Protein AF-A0A369JGP3-F1 (afdb_monomer)

Radius of gyration: 21.75 Å; Cα contacts (8 Å, |Δi|>4): 191; chains: 1; bounding box: 44×68×62 Å

Foldseek 3Di:
DDPDDDPVLVVLLVVLLVLLLVVLVVVLVVCVVVVCAAQRPVRDGSVLSNCCSPPPHFPCVLVSLLVSLCCCCQVVVDALVSLVSNLVSQQVVNCVPPDNQQNAEWDADPVVRDIGHGSSNYPVSVVSSVVRHVQNVVDSVVSNVVSVVDPPVVVVVVVVVVVVVVVVVVVVPPPPPDDDDDDD

Mean predicted aligned error: 11.41 Å

Secondary structure (DSSP, 8-state):
------HHH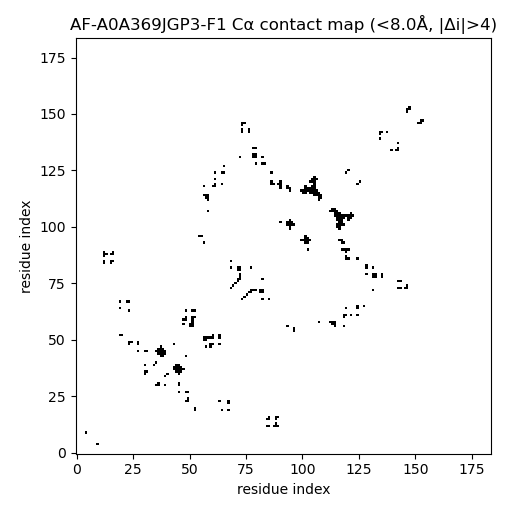HHHHHHHHHHHHHHHHHHHHHHHHTT-SSB-TTS-BHHHHHTTTSSS--TTHHHHHHHHHHIIIIIS---HHHHHHHHHHHHHHHHTSTTTTTSSB-EEETTTTEEESBGGGSHHHHHHHHHHHHHHHT-HHHHHHHHTSSSHHHHHHHHHHHHHHHHHHTTTTSS---------

Sequence (184 aa):
MLRGRSQVVAKYYQGQLDHGKTFLNELVTLRRANDEAGVGHDGIDTDLLEKAFDRPPNKLSVRALEWFILEKCMRQGLGRSTAVGIQSAFTQYWSAMDGDLYAGQYEYDEETDTVTGCPARSPSIRSLIKTIFELDERDRAAQRLVARSKYFMLYFMSKLREFEEAAEASRGTDESLEDDAGIA

Nearest PDB structures (foldseek):
  6rp5-assembly1_B-2  TM=2.228E-01  e=1.326E+00  Eleginops maclovinus
  6bme-assembly2_B  TM=3.617E-01  e=6.760E+00  Chlamydomonas reinhardtii

Organism: Hypsizygus marmoreus (NCBI:txid39966)

pLDDT: mean 78.59, std 18.11, range [33.59, 97.56]

Solvent-accessible surface area (backbone atoms only — not comparable to full-atom values): 10366 Å² total; per-residue (Å²): 135,86,86,85,72,58,70,68,58,55,53,52,29,50,51,45,52,53,51,45,51,50,52,44,51,53,50,40,50,53,35,47,76,68,72,22,60,44,68,23,99,86,72,49,41,34,67,58,46,65,41,17,84,46,87,70,62,44,95,41,23,44,58,55,49,48,50,48,45,44,46,43,34,43,73,68,62,39,52,51,72,53,48,52,47,45,38,51,28,49,34,53,59,41,32,69,34,83,62,66,55,19,53,44,68,42,47,73,41,81,91,75,76,40,65,37,20,14,50,52,56,21,70,64,48,52,51,52,50,52,51,47,41,60,32,60,73,59,40,72,69,46,35,55,44,57,49,55,66,70,53,77,53,52,55,58,51,47,60,52,50,56,52,52,53,57,56,47,60,68,61,70,69,82,79,78,88,79,86,82,89,80,92,127

Structure (mmCIF, N/CA/C/O backbone):
data_AF-A0A369JGP3-F1
#
_entry.id   AF-A0A369JGP3-F1
#
loop_
_atom_site.group_PDB
_atom_site.id
_atom_site.type_symbol
_atom_site.label_atom_id
_atom_site.label_alt_id
_atom_site.label_comp_id
_atom_site.label_asym_id
_atom_site.label_entity_id
_atom_site.label_seq_i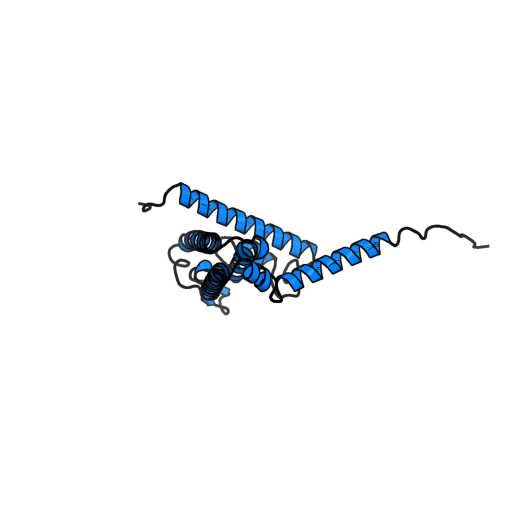d
_atom_site.pdbx_PDB_ins_code
_atom_site.Cartn_x
_atom_site.Cartn_y
_atom_site.Cartn_z
_atom_site.occupancy
_atom_site.B_iso_or_equiv
_atom_site.auth_seq_id
_atom_site.auth_comp_id
_atom_site.auth_asym_id
_atom_site.auth_atom_id
_atom_site.pdbx_PDB_model_num
ATOM 1 N N . MET A 1 1 ? -24.853 15.686 9.119 1.00 33.59 1 MET A N 1
ATOM 2 C CA . MET A 1 1 ? -24.055 16.890 8.783 1.00 33.59 1 MET A CA 1
ATOM 3 C C . MET A 1 1 ? -22.612 16.475 8.511 1.00 33.59 1 MET A C 1
ATOM 5 O O . MET A 1 1 ? -21.885 16.206 9.456 1.00 33.59 1 MET A O 1
ATOM 9 N N . LEU A 1 2 ? -22.195 16.381 7.245 1.00 43.88 2 LEU A N 1
ATOM 10 C CA . LEU A 1 2 ? -20.790 16.143 6.880 1.00 43.88 2 LEU A CA 1
ATOM 11 C C . LEU A 1 2 ? -20.040 17.485 6.910 1.00 43.88 2 LEU A C 1
ATOM 13 O O . LEU A 1 2 ? -20.258 18.347 6.061 1.00 43.88 2 LEU A O 1
ATOM 17 N N . ARG A 1 3 ? -19.195 17.689 7.926 1.00 49.03 3 ARG A N 1
ATOM 18 C CA . ARG A 1 3 ? -18.338 18.877 8.077 1.00 49.03 3 ARG A CA 1
ATOM 19 C C . ARG A 1 3 ? -17.316 18.969 6.926 1.00 49.03 3 ARG A C 1
ATOM 21 O O . ARG A 1 3 ? -16.318 18.260 6.919 1.00 49.03 3 ARG A O 1
ATOM 28 N N . GLY A 1 4 ? -17.565 19.883 5.987 1.00 49.97 4 GLY A N 1
ATOM 29 C CA . GLY A 1 4 ? -16.585 20.847 5.460 1.00 49.97 4 GLY A CA 1
ATOM 30 C C . GLY A 1 4 ? -15.283 20.349 4.816 1.00 49.97 4 GLY A C 1
ATOM 31 O O . GLY A 1 4 ? -14.222 20.844 5.187 1.00 49.97 4 GLY A O 1
ATOM 32 N N . ARG A 1 5 ? -15.316 19.454 3.818 1.00 62.28 5 ARG A N 1
ATOM 33 C CA . ARG A 1 5 ? -14.194 19.332 2.858 1.00 62.28 5 ARG A CA 1
ATOM 34 C C . ARG A 1 5 ? -14.584 19.907 1.506 1.00 62.28 5 ARG A C 1
ATOM 36 O O . ARG A 1 5 ? -15.690 19.681 1.027 1.00 62.28 5 ARG A O 1
ATOM 43 N N . SER A 1 6 ? -13.658 20.648 0.899 1.00 78.88 6 SER A N 1
ATOM 44 C CA . SER A 1 6 ? -13.815 21.158 -0.464 1.00 78.88 6 SER A CA 1
ATOM 45 C C . SER A 1 6 ? -14.007 19.995 -1.442 1.00 78.88 6 SER A C 1
ATOM 47 O O . SER A 1 6 ? -13.315 18.979 -1.338 1.00 78.88 6 SER A O 1
ATOM 49 N N . GLN A 1 7 ? -14.904 20.158 -2.419 1.00 80.31 7 GLN A N 1
ATOM 50 C CA . GLN A 1 7 ? -15.124 19.188 -3.501 1.00 80.31 7 GLN A CA 1
ATOM 51 C C . GLN A 1 7 ? -13.815 18.814 -4.220 1.00 80.31 7 GLN A C 1
ATOM 53 O O . GLN A 1 7 ? -13.640 17.676 -4.649 1.00 80.31 7 GLN A O 1
ATOM 58 N N . VAL A 1 8 ? -12.859 19.749 -4.277 1.00 84.94 8 VAL A N 1
ATOM 59 C CA . VAL A 1 8 ? -11.522 19.537 -4.849 1.00 84.94 8 VAL A CA 1
ATOM 60 C C . VAL A 1 8 ? -10.743 18.469 -4.079 1.00 84.94 8 VAL A C 1
ATOM 62 O O . VAL A 1 8 ? -10.139 17.590 -4.687 1.00 84.94 8 VAL A O 1
ATOM 65 N N . VAL A 1 9 ? -10.787 18.504 -2.744 1.00 86.56 9 VAL A N 1
ATOM 66 C CA . VAL A 1 9 ? -10.079 17.538 -1.890 1.00 86.56 9 VAL A CA 1
ATOM 67 C C . VAL A 1 9 ? -10.717 16.158 -1.999 1.00 86.56 9 VAL A C 1
ATOM 69 O O . VAL A 1 9 ? -10.001 15.167 -2.100 1.00 86.56 9 VAL A O 1
ATOM 72 N N . ALA A 1 10 ? -12.050 16.089 -2.039 1.00 87.44 10 ALA A N 1
ATOM 73 C CA . ALA A 1 10 ? -12.761 14.826 -2.231 1.00 87.44 10 ALA A CA 1
ATOM 74 C C . ALA A 1 10 ? -12.391 14.171 -3.572 1.00 87.44 10 ALA A C 1
ATOM 76 O O . ALA A 1 10 ? -12.048 12.991 -3.605 1.00 87.44 10 ALA A O 1
ATOM 77 N N . LYS A 1 11 ? -12.369 14.953 -4.660 1.00 92.12 11 LYS A N 1
ATOM 78 C CA . LYS A 1 11 ? -11.937 14.477 -5.981 1.00 92.12 11 LYS A CA 1
ATOM 79 C C . LYS A 1 11 ? -10.472 14.037 -5.981 1.00 92.12 11 LYS A C 1
ATOM 81 O O . LYS A 1 11 ? -10.148 13.004 -6.556 1.00 92.12 11 LYS A O 1
ATOM 86 N N . TYR A 1 12 ? -9.595 14.797 -5.325 1.00 92.62 12 TYR A N 1
ATOM 87 C CA . TYR A 1 12 ? -8.184 14.438 -5.200 1.00 92.62 12 TYR A CA 1
ATOM 88 C C . TYR A 1 12 ? -7.997 13.111 -4.453 1.00 92.62 12 TYR A C 1
ATOM 90 O O . TYR A 1 12 ? -7.242 12.259 -4.913 1.00 92.62 12 TYR A O 1
ATOM 98 N N . TYR A 1 13 ? -8.707 12.903 -3.340 1.00 94.12 13 TYR A N 1
ATOM 99 C CA . TYR A 1 13 ? -8.616 11.655 -2.578 1.00 94.12 13 TYR A CA 1
ATOM 100 C C . TYR A 1 13 ? -9.166 10.473 -3.359 1.00 94.12 13 TYR A C 1
ATOM 102 O O . TYR A 1 13 ? -8.511 9.436 -3.392 1.00 94.12 13 TYR A O 1
ATOM 110 N N . GLN A 1 14 ? -10.303 10.643 -4.037 1.00 94.44 14 GLN A N 1
ATOM 111 C CA . GLN A 1 14 ? -10.832 9.604 -4.915 1.00 94.44 14 GLN A CA 1
ATOM 112 C C . GLN A 1 14 ? -9.804 9.211 -5.981 1.00 94.44 14 GLN A C 1
ATOM 114 O O . GLN A 1 14 ? -9.515 8.032 -6.135 1.00 94.44 14 GLN A O 1
ATOM 119 N N . GLY A 1 15 ? -9.148 10.191 -6.612 1.00 96.38 15 GLY A N 1
ATOM 120 C CA . GLY A 1 15 ? -8.083 9.918 -7.576 1.00 96.38 15 GLY A CA 1
ATOM 121 C C . GLY A 1 15 ? -6.907 9.125 -6.989 1.00 96.38 15 GLY A C 1
ATOM 122 O O . GLY A 1 15 ? -6.364 8.258 -7.666 1.00 96.38 15 GLY A O 1
ATOM 123 N N . GLN A 1 16 ? -6.522 9.358 -5.728 1.00 96.62 16 GLN A N 1
ATOM 124 C CA . GLN A 1 16 ? -5.482 8.543 -5.079 1.00 96.62 16 GLN A CA 1
ATOM 125 C C . GLN A 1 16 ? -5.935 7.099 -4.838 1.00 96.62 16 GLN A C 1
ATOM 127 O O . GLN A 1 16 ? -5.129 6.184 -5.000 1.00 96.62 16 GLN A O 1
ATOM 132 N N . LEU A 1 17 ? -7.204 6.887 -4.480 1.00 96.69 17 LEU A N 1
ATOM 133 C CA . LEU A 1 17 ? -7.768 5.545 -4.319 1.00 96.69 17 LEU A CA 1
ATOM 134 C C . LEU A 1 17 ? -7.816 4.805 -5.660 1.00 96.69 17 LEU A C 1
ATOM 136 O O . LEU A 1 17 ? -7.398 3.652 -5.731 1.00 96.69 17 LEU A O 1
ATOM 140 N N . ASP A 1 18 ? -8.256 5.479 -6.722 1.00 97.44 18 ASP A N 1
ATOM 141 C CA . ASP A 1 18 ? -8.345 4.902 -8.067 1.00 97.44 18 ASP A CA 1
ATOM 142 C C . ASP A 1 18 ? -6.954 4.523 -8.600 1.00 97.44 18 ASP A C 1
ATOM 144 O O . ASP A 1 18 ? -6.751 3.422 -9.118 1.00 97.44 18 ASP A O 1
ATOM 148 N N . HIS A 1 19 ? -5.959 5.395 -8.406 1.00 96.50 19 HIS A N 1
ATOM 149 C CA . HIS A 1 19 ? -4.569 5.092 -8.750 1.00 96.50 19 HIS A CA 1
ATOM 150 C C . HIS A 1 19 ? -3.996 3.939 -7.921 1.00 96.50 19 HIS A C 1
ATOM 152 O O . HIS A 1 19 ? -3.263 3.119 -8.468 1.00 96.50 19 HIS A O 1
ATOM 158 N N . GLY A 1 20 ? -4.322 3.865 -6.627 1.00 96.62 20 GLY A N 1
ATOM 159 C CA . GLY A 1 20 ? -3.901 2.762 -5.766 1.00 96.62 20 GLY A CA 1
ATOM 160 C C . GLY A 1 20 ? -4.474 1.429 -6.239 1.00 96.62 20 GLY A C 1
ATOM 161 O O . GLY A 1 20 ? -3.735 0.460 -6.382 1.00 96.62 20 GLY A O 1
ATOM 162 N N . LYS A 1 21 ? -5.770 1.389 -6.563 1.00 97.31 21 LYS A N 1
ATOM 163 C CA . LYS A 1 21 ? -6.429 0.192 -7.109 1.00 97.31 21 LYS A CA 1
ATOM 164 C C . LYS A 1 21 ? -5.868 -0.216 -8.467 1.00 97.31 21 LYS A C 1
ATOM 166 O O . LYS A 1 21 ? -5.646 -1.397 -8.696 1.00 97.31 21 LYS A O 1
ATOM 171 N N . THR A 1 22 ? -5.587 0.752 -9.337 1.00 95.88 22 THR A N 1
ATOM 172 C CA . THR A 1 22 ? -4.952 0.484 -10.638 1.00 95.88 22 THR A CA 1
ATOM 173 C C . THR A 1 22 ? -3.579 -0.158 -10.449 1.00 95.88 22 THR A C 1
ATOM 175 O O . THR A 1 22 ? -3.328 -1.224 -10.997 1.00 95.88 22 THR A O 1
ATOM 178 N N . PHE A 1 23 ? -2.735 0.430 -9.594 1.00 94.00 23 PHE A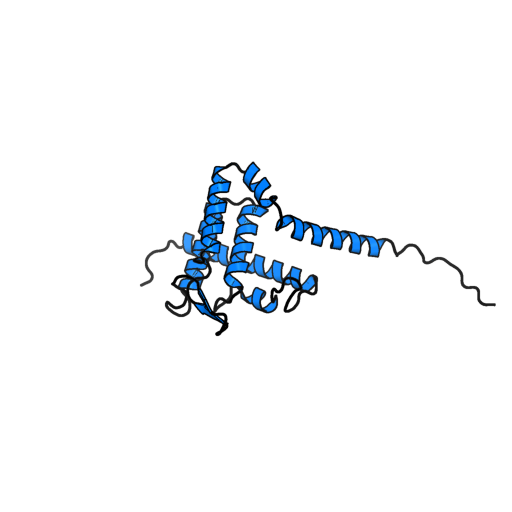 N 1
ATOM 179 C CA . PHE A 1 23 ? -1.430 -0.134 -9.245 1.00 94.00 23 PHE A CA 1
ATOM 180 C C . PHE A 1 23 ? -1.541 -1.557 -8.679 1.00 94.00 23 PHE A C 1
ATOM 182 O O . PHE A 1 23 ? -0.784 -2.441 -9.071 1.00 94.00 23 PHE A O 1
ATOM 189 N N . LEU A 1 24 ? -2.487 -1.789 -7.765 1.00 95.06 24 LEU A N 1
ATOM 190 C CA . LEU A 1 24 ? -2.685 -3.099 -7.152 1.00 95.06 24 LEU A CA 1
ATOM 191 C C . LEU A 1 24 ? -3.105 -4.151 -8.187 1.00 95.06 24 LEU A C 1
ATOM 193 O O . LEU A 1 24 ? -2.567 -5.253 -8.183 1.00 95.06 24 LEU A O 1
ATOM 197 N N . ASN A 1 25 ? -4.002 -3.795 -9.107 1.00 93.75 25 ASN A N 1
ATOM 198 C CA . ASN A 1 25 ? -4.432 -4.679 -10.189 1.00 93.75 25 ASN A CA 1
ATOM 199 C C . ASN A 1 25 ? -3.284 -5.010 -11.152 1.00 93.75 25 ASN A C 1
ATOM 201 O O . ASN A 1 25 ? -3.141 -6.162 -11.563 1.00 93.75 25 ASN A O 1
ATOM 205 N N . GLU A 1 26 ? -2.452 -4.025 -11.500 1.00 87.56 26 GLU A N 1
ATOM 206 C CA . GLU A 1 26 ? -1.249 -4.242 -12.313 1.00 87.56 26 GLU A CA 1
ATOM 207 C C . GLU A 1 26 ? -0.274 -5.190 -11.605 1.00 87.56 26 GLU A C 1
ATOM 209 O O . GLU A 1 26 ? 0.203 -6.148 -12.211 1.00 87.56 26 GLU A O 1
ATOM 214 N N . LEU A 1 27 ? -0.040 -4.986 -10.305 1.00 86.88 27 LEU A N 1
ATOM 215 C CA . LEU A 1 27 ? 0.809 -5.858 -9.495 1.00 86.88 27 LEU A CA 1
ATOM 216 C C . LEU A 1 27 ? 0.264 -7.291 -9.435 1.00 86.88 27 LEU A C 1
ATOM 218 O O . LEU A 1 27 ? 1.013 -8.234 -9.662 1.00 86.88 27 LEU A O 1
ATOM 222 N N . VAL A 1 28 ? -1.031 -7.472 -9.177 1.00 90.69 28 VAL A N 1
ATOM 223 C CA . VAL A 1 28 ? -1.679 -8.795 -9.156 1.00 90.69 28 VAL A CA 1
ATOM 224 C C . VAL A 1 28 ? -1.600 -9.472 -10.521 1.00 90.69 28 VAL A C 1
ATOM 226 O O . VAL A 1 28 ? -1.321 -10.665 -10.594 1.00 90.69 28 VAL A O 1
ATOM 229 N N . THR A 1 29 ? -1.797 -8.719 -11.604 1.00 85.88 29 THR A N 1
ATOM 230 C CA . THR A 1 29 ? -1.663 -9.238 -12.972 1.00 85.88 29 THR A CA 1
ATOM 231 C C . THR A 1 29 ? -0.244 -9.736 -13.224 1.00 85.88 29 THR A C 1
ATOM 233 O O . THR A 1 29 ? -0.069 -10.845 -13.722 1.00 85.88 29 THR A O 1
ATOM 236 N N . LEU A 1 30 ? 0.767 -8.957 -12.824 1.00 82.69 30 LEU A N 1
ATOM 237 C CA . LEU A 1 30 ? 2.168 -9.364 -12.913 1.00 82.69 30 LEU A CA 1
ATOM 238 C C . LEU A 1 30 ? 2.435 -10.625 -12.088 1.00 82.69 30 LEU A C 1
ATOM 240 O O . LEU A 1 30 ? 3.044 -11.555 -12.602 1.00 82.69 30 LEU A O 1
ATOM 244 N N . ARG A 1 31 ? 1.952 -10.699 -10.845 1.00 87.44 31 ARG A N 1
ATOM 245 C CA . ARG A 1 31 ? 2.114 -11.887 -9.988 1.00 87.44 31 ARG A CA 1
ATOM 246 C C . ARG A 1 31 ? 1.479 -13.128 -10.616 1.00 87.44 31 ARG A C 1
ATOM 248 O O . ARG A 1 31 ? 2.138 -14.152 -10.753 1.00 87.44 31 ARG A O 1
ATOM 255 N N . ARG A 1 32 ? 0.238 -13.021 -11.099 1.00 87.75 32 ARG A N 1
ATOM 256 C CA . ARG A 1 32 ? -0.464 -14.120 -11.786 1.00 87.75 32 ARG A CA 1
ATOM 257 C C . ARG A 1 32 ? 0.253 -14.571 -13.059 1.00 87.75 32 ARG A C 1
ATOM 259 O O . ARG A 1 32 ? 0.307 -15.764 -13.318 1.00 87.75 32 ARG A O 1
ATOM 266 N N . ALA A 1 33 ? 0.829 -13.644 -13.823 1.00 81.38 33 ALA A N 1
ATOM 267 C CA . ALA A 1 33 ? 1.631 -13.969 -15.005 1.00 81.38 33 ALA A CA 1
ATOM 268 C C . ALA A 1 33 ? 2.973 -14.651 -14.670 1.00 81.38 33 ALA A C 1
ATOM 270 O O . ALA A 1 33 ? 3.583 -15.248 -15.550 1.00 81.38 33 ALA A O 1
ATOM 271 N N . ASN A 1 34 ? 3.426 -14.562 -13.417 1.00 78.25 34 ASN A N 1
ATOM 272 C CA . ASN A 1 34 ? 4.620 -15.227 -12.895 1.00 78.25 34 ASN A CA 1
ATOM 273 C C . ASN A 1 34 ? 4.285 -16.525 -12.130 1.00 78.25 34 ASN A C 1
ATOM 275 O O . ASN A 1 34 ? 5.085 -16.963 -11.307 1.00 78.25 34 ASN A O 1
ATOM 279 N N . ASP A 1 35 ? 3.102 -17.111 -12.358 1.00 82.44 35 ASP A N 1
ATOM 280 C CA . ASP A 1 35 ? 2.588 -18.293 -11.648 1.00 82.44 35 ASP A CA 1
ATOM 281 C C . ASP A 1 35 ? 2.489 -18.124 -10.118 1.00 82.44 35 ASP A C 1
ATOM 283 O O . ASP A 1 35 ? 2.387 -19.093 -9.369 1.00 82.44 35 ASP A O 1
ATOM 287 N N . GLU A 1 36 ? 2.435 -16.883 -9.626 1.00 84.56 36 GLU A N 1
ATOM 288 C CA . GLU A 1 36 ? 2.220 -16.562 -8.210 1.00 84.56 36 GLU A CA 1
ATOM 289 C C . GLU A 1 36 ? 0.717 -16.417 -7.899 1.00 84.56 36 GLU A C 1
ATOM 291 O O . GLU A 1 36 ? 0.315 -15.545 -7.129 1.00 84.56 36 GLU A O 1
ATOM 296 N N . ALA A 1 37 ? -0.150 -17.220 -8.527 1.00 84.75 37 ALA A N 1
ATOM 297 C CA . ALA A 1 37 ? -1.562 -17.295 -8.144 1.00 84.75 37 ALA A CA 1
ATOM 298 C C . ALA A 1 37 ? -1.699 -18.000 -6.779 1.00 84.75 37 ALA A C 1
ATOM 300 O O . ALA A 1 37 ? -1.043 -19.011 -6.531 1.00 84.75 37 ALA A O 1
ATOM 301 N N . GLY A 1 38 ? -2.535 -17.475 -5.876 1.00 90.19 38 GLY A N 1
ATOM 302 C CA . GLY A 1 38 ? -2.528 -17.894 -4.471 1.00 90.19 38 GLY A CA 1
ATOM 303 C C . GLY A 1 38 ? -1.255 -17.444 -3.740 1.00 90.19 38 GLY A C 1
ATOM 304 O O . GLY A 1 38 ? -0.813 -16.310 -3.907 1.00 90.19 38 GLY A O 1
ATOM 305 N N . VAL A 1 39 ? -0.664 -18.303 -2.903 1.00 89.75 39 VAL A N 1
ATOM 306 C CA . VAL A 1 39 ? 0.538 -17.960 -2.116 1.00 89.75 39 VAL A CA 1
ATOM 307 C C . VAL A 1 39 ? 1.797 -18.070 -2.979 1.00 89.75 39 VAL A C 1
ATOM 309 O O . VAL A 1 39 ? 2.233 -19.171 -3.307 1.00 89.75 39 VAL A O 1
ATOM 312 N N . GLY A 1 40 ? 2.393 -16.924 -3.318 1.00 80.50 40 GLY A N 1
ATOM 313 C CA . GLY A 1 40 ? 3.661 -16.852 -4.049 1.00 80.50 40 GLY A CA 1
ATOM 314 C C . GLY A 1 40 ? 4.861 -17.342 -3.229 1.00 80.50 40 GLY A C 1
ATOM 315 O O . GLY A 1 40 ? 4.778 -17.543 -2.014 1.00 80.50 40 GLY A O 1
ATOM 316 N N . HIS A 1 41 ? 6.023 -17.493 -3.872 1.00 79.81 41 HIS A N 1
ATOM 317 C CA . HIS A 1 41 ? 7.264 -17.938 -3.208 1.00 79.81 41 HIS A CA 1
ATOM 318 C C . HIS A 1 41 ? 7.802 -16.948 -2.166 1.00 79.81 41 HIS A C 1
ATOM 320 O O . HIS A 1 41 ? 8.628 -17.308 -1.331 1.00 79.81 41 HIS A O 1
ATOM 326 N N . ASP A 1 42 ? 7.336 -15.703 -2.206 1.00 79.44 42 ASP A N 1
ATOM 327 C CA . ASP A 1 42 ? 7.587 -14.667 -1.205 1.00 79.44 42 ASP A CA 1
ATOM 328 C C . ASP A 1 42 ? 6.641 -14.756 0.009 1.00 79.44 42 ASP A C 1
ATOM 330 O O . ASP A 1 42 ? 6.706 -13.915 0.908 1.00 79.44 42 ASP A O 1
ATOM 334 N N . GLY A 1 43 ? 5.771 -15.771 0.049 1.00 85.94 43 GLY A N 1
ATOM 335 C CA . GLY A 1 43 ? 4.785 -15.995 1.105 1.00 85.94 43 GLY A CA 1
ATOM 336 C C . GLY A 1 43 ? 3.571 -15.070 1.023 1.00 85.94 43 GLY A C 1
ATOM 337 O O . GLY A 1 43 ? 2.765 -15.039 1.954 1.00 85.94 43 GLY A O 1
ATOM 338 N N . ILE A 1 44 ? 3.428 -14.298 -0.057 1.00 88.19 44 ILE A N 1
ATOM 339 C CA . ILE A 1 44 ? 2.325 -13.352 -0.222 1.00 88.19 44 ILE A CA 1
ATOM 340 C C . ILE A 1 44 ? 1.200 -14.023 -1.006 1.00 88.19 44 ILE A C 1
ATOM 342 O O . ILE A 1 44 ? 1.370 -14.417 -2.160 1.00 88.19 44 ILE A O 1
ATOM 346 N N . ASP A 1 45 ? 0.035 -14.114 -0.369 1.00 94.25 45 ASP A N 1
ATOM 347 C CA . ASP A 1 45 ? -1.207 -1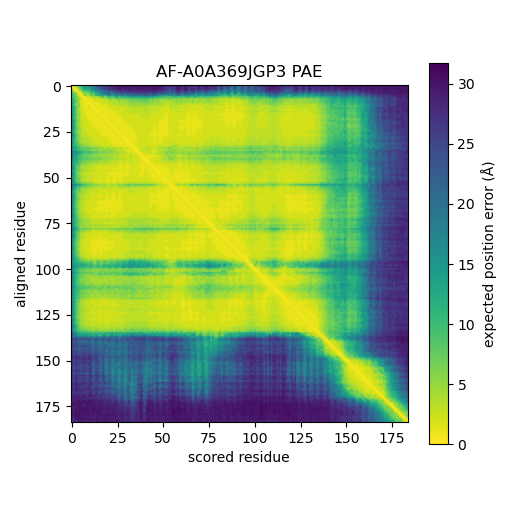4.548 -1.002 1.00 94.25 45 ASP A CA 1
ATOM 348 C C . ASP A 1 45 ? -1.714 -13.464 -1.963 1.00 94.25 45 ASP A C 1
ATOM 350 O O . ASP A 1 45 ? -2.180 -12.402 -1.544 1.00 94.25 45 ASP A O 1
ATOM 354 N N . THR A 1 46 ? -1.597 -13.726 -3.261 1.00 92.25 46 THR A N 1
ATOM 355 C CA . THR A 1 46 ? -1.994 -12.836 -4.352 1.00 92.25 46 THR A CA 1
ATOM 356 C C . THR A 1 46 ? -3.501 -12.601 -4.401 1.00 92.25 46 THR A C 1
ATOM 358 O O . THR A 1 46 ? -3.924 -11.495 -4.737 1.00 92.25 46 THR A O 1
ATOM 361 N N . ASP A 1 47 ? -4.317 -13.584 -4.022 1.00 95.38 47 ASP A N 1
ATOM 362 C CA . ASP A 1 47 ? -5.777 -13.439 -4.029 1.00 95.38 47 ASP A CA 1
ATOM 363 C C . ASP A 1 47 ? -6.251 -12.602 -2.835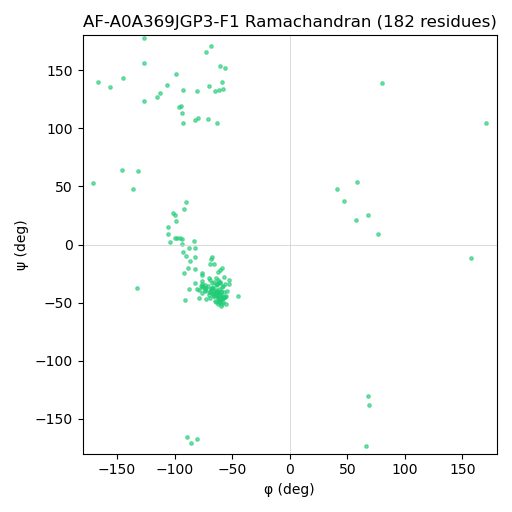 1.00 95.38 47 ASP A C 1
ATOM 365 O O . ASP A 1 47 ? -7.215 -11.833 -2.931 1.00 95.38 47 ASP A O 1
ATOM 369 N N . LEU A 1 48 ? -5.534 -12.683 -1.711 1.00 95.88 48 LEU A N 1
ATOM 370 C CA . LEU A 1 48 ? -5.724 -11.763 -0.594 1.00 95.88 48 LEU A CA 1
ATOM 371 C C . LEU A 1 48 ? -5.178 -10.362 -0.907 1.00 95.88 48 LEU A C 1
ATOM 373 O O . LEU A 1 48 ? -5.784 -9.357 -0.516 1.00 95.88 48 LEU A O 1
ATOM 377 N N . LEU A 1 49 ? -4.051 -10.286 -1.623 1.00 95.00 49 LEU A N 1
ATOM 378 C CA . LEU A 1 49 ? -3.420 -9.035 -2.034 1.00 95.00 49 LEU A CA 1
ATOM 379 C C . LEU A 1 49 ? -4.332 -8.241 -2.968 1.00 95.00 49 LEU A C 1
ATOM 381 O O . LEU A 1 49 ? -4.465 -7.038 -2.779 1.00 95.00 49 LEU A O 1
ATOM 385 N N . GLU A 1 50 ? -5.004 -8.895 -3.915 1.00 96.56 50 GLU A N 1
ATOM 386 C CA . GLU A 1 50 ? -5.978 -8.268 -4.822 1.00 96.56 50 GLU A CA 1
ATOM 387 C C . GLU A 1 50 ? -7.058 -7.483 -4.069 1.00 96.56 50 GLU A C 1
ATOM 389 O O . GLU A 1 50 ? -7.469 -6.406 -4.496 1.00 96.56 50 GLU A O 1
ATOM 394 N N . LYS A 1 51 ? -7.437 -7.964 -2.882 1.00 96.50 51 LYS A N 1
ATOM 395 C CA . LYS A 1 51 ? -8.464 -7.358 -2.027 1.00 96.50 51 LYS A CA 1
ATOM 396 C C . LYS A 1 51 ? -7.894 -6.386 -0.991 1.00 96.50 51 LYS A C 1
ATOM 398 O O . LYS A 1 51 ? -8.634 -5.871 -0.156 1.00 96.50 51 LYS A O 1
ATOM 403 N N . ALA A 1 52 ? -6.591 -6.099 -1.013 1.00 96.69 52 ALA A N 1
ATOM 404 C CA . ALA A 1 52 ? -5.922 -5.303 0.020 1.00 96.69 52 ALA A CA 1
ATOM 405 C C . ALA A 1 52 ? -6.450 -3.859 0.135 1.00 96.69 52 ALA A C 1
ATOM 407 O O . ALA A 1 52 ? -6.323 -3.243 1.195 1.00 96.69 52 ALA A O 1
ATOM 408 N N . PHE A 1 53 ? -7.056 -3.306 -0.919 1.00 96.38 53 PHE A N 1
ATOM 409 C CA . PHE A 1 53 ? -7.692 -1.978 -0.904 1.00 96.38 53 PHE A CA 1
ATOM 410 C C . PHE A 1 53 ? -9.229 -2.023 -0.886 1.00 96.38 53 PHE A C 1
ATOM 412 O O . PHE A 1 53 ? -9.881 -0.977 -1.004 1.00 96.38 53 PHE A O 1
ATOM 419 N N . ASP A 1 54 ? -9.818 -3.204 -0.709 1.00 91.94 54 ASP A N 1
ATOM 420 C CA . ASP A 1 54 ? -11.264 -3.382 -0.611 1.00 91.94 54 ASP A CA 1
ATOM 421 C C . ASP A 1 54 ? -11.780 -3.183 0.822 1.00 91.94 54 ASP A C 1
ATOM 423 O O . ASP A 1 54 ? -11.096 -2.631 1.692 1.00 91.94 54 ASP A O 1
ATOM 427 N N . ARG A 1 55 ? -13.059 -3.522 1.017 1.00 86.50 55 ARG A N 1
ATOM 428 C CA . ARG A 1 55 ? -13.777 -3.430 2.287 1.00 86.50 55 ARG A CA 1
ATOM 429 C C . ARG A 1 55 ? -14.159 -4.838 2.749 1.00 86.50 55 ARG A C 1
ATOM 431 O O . ARG A 1 55 ? -14.837 -5.519 1.975 1.00 86.50 55 ARG A O 1
ATOM 438 N N . PRO A 1 56 ? -13.820 -5.248 3.981 1.00 90.25 56 PRO A N 1
ATOM 439 C CA . PRO A 1 56 ? -12.937 -4.578 4.949 1.00 90.25 56 PRO A CA 1
ATOM 440 C C . PRO A 1 56 ? -11.443 -4.643 4.554 1.00 90.25 56 PRO A C 1
ATOM 442 O O . PRO A 1 56 ? -11.083 -5.435 3.681 1.00 90.25 56 PRO A O 1
ATOM 445 N N . PRO A 1 57 ? -10.557 -3.833 5.179 1.00 93.81 57 PRO A N 1
ATOM 446 C CA . PRO A 1 57 ? -9.113 -4.027 5.046 1.00 93.81 57 PRO A CA 1
ATOM 447 C C . PRO A 1 57 ? -8.683 -5.406 5.566 1.00 93.81 57 PRO A C 1
ATOM 449 O O . PRO A 1 57 ? -9.313 -5.973 6.457 1.00 93.81 57 PRO A O 1
ATOM 452 N N . ASN A 1 58 ? -7.571 -5.914 5.040 1.00 95.19 58 ASN A N 1
ATOM 453 C CA . ASN A 1 58 ? -6.987 -7.202 5.404 1.00 95.19 58 ASN A CA 1
ATOM 454 C C . ASN A 1 58 ? -5.505 -7.052 5.799 1.00 95.19 58 ASN A C 1
ATOM 456 O O . ASN A 1 58 ? -4.933 -5.960 5.732 1.00 95.19 58 ASN A O 1
ATOM 460 N N . LYS A 1 59 ? -4.856 -8.149 6.204 1.00 95.06 59 LYS A N 1
ATOM 461 C CA . LYS A 1 59 ? -3.458 -8.137 6.676 1.00 95.06 59 LYS A CA 1
ATOM 462 C C . LYS A 1 59 ? -2.435 -7.618 5.657 1.00 95.06 59 LYS A C 1
ATOM 464 O O . LYS A 1 59 ? -1.351 -7.180 6.038 1.00 95.06 59 LYS A O 1
ATOM 469 N N . LEU A 1 60 ? -2.773 -7.620 4.366 1.00 95.56 60 LEU A N 1
ATOM 470 C CA . LEU A 1 60 ? -1.926 -7.106 3.288 1.00 95.56 60 LEU A CA 1
ATOM 471 C C . LEU A 1 60 ? -2.213 -5.634 2.946 1.00 95.56 60 LEU A C 1
ATOM 473 O O . LEU A 1 60 ? -1.434 -5.032 2.207 1.00 95.56 60 LEU A O 1
ATOM 477 N N . SER A 1 61 ? -3.248 -5.008 3.521 1.00 96.69 61 SER A N 1
ATOM 478 C CA . SER A 1 61 ? -3.600 -3.598 3.272 1.00 96.69 61 SER A CA 1
ATOM 479 C C . SER A 1 61 ? -2.460 -2.625 3.574 1.00 96.69 61 SER A C 1
ATOM 481 O O . SER A 1 61 ? -2.229 -1.692 2.803 1.00 96.69 61 SER A O 1
ATOM 483 N N . VAL A 1 62 ? -1.723 -2.837 4.673 1.00 95.25 62 VAL A N 1
ATOM 484 C CA . VAL A 1 62 ? -0.554 -2.005 5.011 1.00 95.25 62 VAL A CA 1
ATOM 485 C C . VAL A 1 62 ? 0.535 -2.167 3.955 1.00 95.25 62 VAL A C 1
ATOM 487 O O . VAL A 1 62 ? 1.026 -1.173 3.424 1.00 95.25 62 VAL A O 1
ATOM 490 N N . ARG A 1 63 ? 0.871 -3.414 3.606 1.00 92.38 63 ARG A N 1
ATOM 491 C CA . ARG A 1 63 ? 1.937 -3.732 2.650 1.00 92.38 63 ARG A CA 1
ATOM 492 C C . ARG A 1 63 ? 1.640 -3.184 1.255 1.00 92.38 63 ARG A C 1
ATOM 494 O O . ARG A 1 63 ? 2.502 -2.556 0.645 1.00 92.38 63 ARG A O 1
ATOM 501 N N . ALA A 1 64 ? 0.414 -3.369 0.772 1.00 95.44 64 ALA A N 1
ATOM 502 C CA . ALA A 1 64 ? -0.019 -2.844 -0.516 1.00 95.44 64 ALA A CA 1
ATOM 503 C C . ALA A 1 64 ? 0.095 -1.311 -0.561 1.00 95.44 64 ALA A C 1
ATOM 505 O O . ALA A 1 64 ? 0.562 -0.746 -1.552 1.00 95.44 64 ALA A O 1
ATOM 506 N N . LEU A 1 65 ? -0.273 -0.628 0.531 1.00 96.94 65 LEU A N 1
ATOM 507 C CA . LEU A 1 65 ? -0.160 0.826 0.618 1.00 96.94 65 LEU A CA 1
ATOM 508 C C . LEU A 1 65 ? 1.301 1.295 0.660 1.00 96.94 65 LEU A C 1
ATOM 510 O O . LEU A 1 65 ? 1.630 2.293 0.020 1.00 96.94 65 LEU A O 1
ATOM 514 N N . GLU A 1 66 ? 2.183 0.583 1.367 1.00 92.38 66 GLU A N 1
ATOM 515 C CA . GLU A 1 66 ? 3.626 0.859 1.355 1.00 92.38 66 GLU A CA 1
ATOM 516 C C . GLU A 1 66 ? 4.189 0.788 -0.062 1.00 92.38 66 GLU A C 1
ATOM 518 O O . GLU A 1 66 ? 4.861 1.722 -0.503 1.00 92.38 66 GLU A O 1
ATOM 523 N N . TRP A 1 67 ? 3.882 -0.283 -0.796 1.00 90.62 67 TRP A N 1
ATOM 524 C CA . TRP A 1 67 ? 4.339 -0.438 -2.173 1.00 90.62 67 TRP A CA 1
ATOM 525 C C . TRP A 1 67 ? 3.781 0.637 -3.089 1.00 90.62 67 TRP A C 1
ATOM 527 O O . TRP A 1 67 ? 4.536 1.179 -3.889 1.00 90.62 67 TRP A O 1
ATOM 537 N N . PHE A 1 68 ? 2.514 1.016 -2.933 1.00 94.88 68 PHE A N 1
ATOM 538 C CA . PHE A 1 68 ? 1.936 2.101 -3.720 1.00 94.88 68 PHE A CA 1
ATOM 539 C C . PHE A 1 68 ? 2.606 3.457 -3.435 1.00 94.88 68 PHE A C 1
ATOM 541 O O . PHE A 1 68 ? 2.887 4.230 -4.355 1.00 94.88 68 PHE A O 1
ATOM 548 N N . ILE A 1 69 ? 2.916 3.753 -2.169 1.00 92.19 69 ILE A N 1
ATOM 549 C CA . ILE A 1 69 ? 3.648 4.969 -1.792 1.00 92.19 69 ILE A CA 1
ATOM 550 C C . ILE A 1 69 ? 5.075 4.932 -2.354 1.00 92.19 69 ILE A C 1
ATOM 552 O O . ILE A 1 69 ? 5.534 5.933 -2.901 1.00 92.19 69 ILE A O 1
ATOM 556 N N . LEU A 1 70 ? 5.775 3.800 -2.255 1.00 84.69 70 LEU A N 1
ATOM 557 C CA . LEU A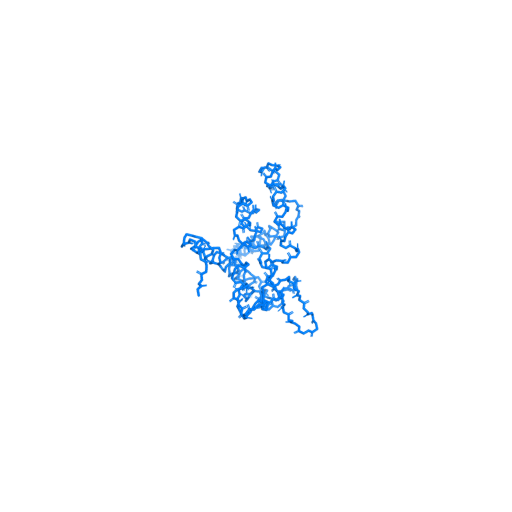 1 70 ? 7.120 3.629 -2.815 1.00 84.69 70 LEU A CA 1
ATOM 558 C C . LEU A 1 70 ? 7.117 3.772 -4.339 1.00 84.69 70 LEU A C 1
ATOM 560 O O . LEU A 1 70 ? 7.956 4.470 -4.899 1.00 84.69 70 LEU A O 1
ATOM 564 N N . GLU A 1 71 ? 6.145 3.173 -5.005 1.00 86.00 71 GLU A N 1
ATOM 565 C CA . GLU A 1 71 ? 5.922 3.289 -6.438 1.00 86.00 71 GLU A CA 1
ATOM 566 C C . GLU A 1 71 ? 5.775 4.761 -6.860 1.00 86.00 71 GLU A C 1
ATOM 568 O O . GLU A 1 71 ? 6.491 5.262 -7.733 1.00 86.00 71 GLU A O 1
ATOM 573 N N . LYS A 1 72 ? 4.902 5.509 -6.183 1.00 88.25 72 LYS A N 1
ATOM 574 C CA . LYS A 1 72 ? 4.666 6.922 -6.493 1.00 88.25 72 LYS A CA 1
ATOM 575 C C . LYS A 1 72 ? 5.861 7.803 -6.134 1.00 88.25 72 LYS A C 1
ATOM 577 O O . LYS A 1 72 ? 6.269 8.640 -6.936 1.00 88.25 72 LYS A O 1
ATOM 582 N N . CYS A 1 73 ? 6.438 7.631 -4.953 1.00 86.50 73 CYS A N 1
ATOM 583 C CA . CYS A 1 73 ? 7.452 8.554 -4.457 1.00 86.50 73 CYS A CA 1
ATOM 584 C C . CYS A 1 73 ? 8.873 8.209 -4.901 1.00 86.50 73 CYS A C 1
ATOM 586 O O . CYS A 1 73 ? 9.639 9.104 -5.249 1.00 86.50 73 CYS A O 1
ATOM 588 N N . MET A 1 74 ? 9.222 6.925 -4.946 1.00 76.06 74 MET A N 1
ATOM 589 C CA . MET A 1 74 ? 10.571 6.477 -5.296 1.00 76.06 74 MET A CA 1
ATOM 590 C C . MET A 1 74 ? 10.714 6.218 -6.794 1.00 76.06 74 MET A C 1
ATOM 592 O O . MET A 1 74 ? 11.675 6.697 -7.395 1.00 76.06 74 MET A O 1
ATOM 596 N N . ARG A 1 75 ? 9.771 5.495 -7.418 1.00 76.44 75 ARG A N 1
ATOM 597 C CA . ARG A 1 75 ? 9.868 5.170 -8.853 1.00 76.44 75 ARG A CA 1
ATOM 598 C C . ARG A 1 75 ? 9.451 6.344 -9.735 1.00 76.44 75 ARG A C 1
ATOM 600 O O . ARG A 1 75 ? 10.163 6.676 -10.679 1.00 76.44 75 ARG A O 1
ATOM 607 N N . GLN A 1 76 ? 8.329 6.994 -9.422 1.00 79.56 76 GLN A N 1
ATOM 608 C CA . GLN A 1 76 ? 7.824 8.141 -10.197 1.00 79.56 76 GLN A CA 1
ATOM 609 C C . GLN A 1 76 ? 8.400 9.491 -9.723 1.00 79.56 76 GLN A C 1
ATOM 611 O O . GLN A 1 76 ? 8.130 10.523 -10.335 1.00 79.56 76 GLN A O 1
ATOM 616 N N . GLY A 1 77 ? 9.216 9.497 -8.659 1.00 76.81 77 GLY A N 1
ATOM 617 C CA . GLY A 1 77 ? 9.902 10.693 -8.159 1.00 76.81 77 GLY A CA 1
ATOM 618 C C . GLY A 1 77 ? 8.967 11.749 -7.563 1.00 76.81 77 GLY A C 1
ATOM 619 O O . GLY A 1 77 ? 9.287 12.939 -7.588 1.00 76.81 77 GLY A O 1
ATOM 620 N N . LEU A 1 78 ? 7.789 11.343 -7.082 1.00 85.12 78 LEU A N 1
ATOM 621 C CA . LEU A 1 78 ? 6.831 12.258 -6.474 1.00 85.12 78 LEU A CA 1
ATOM 622 C C . LEU A 1 78 ? 7.209 12.551 -5.014 1.00 85.12 78 LEU A C 1
ATOM 624 O O . LEU A 1 78 ? 7.486 11.658 -4.223 1.00 85.12 78 LEU A O 1
ATOM 628 N N . GLY A 1 79 ? 7.208 13.825 -4.634 1.00 80.25 79 GLY A N 1
ATOM 629 C CA . GLY A 1 79 ? 7.701 14.245 -3.322 1.00 80.25 79 GLY A CA 1
ATOM 630 C C . GLY A 1 79 ? 6.714 14.053 -2.166 1.00 80.25 79 GLY A C 1
ATOM 631 O O . GLY A 1 79 ? 5.642 13.445 -2.283 1.00 80.25 79 GLY A O 1
ATOM 632 N N . ARG A 1 80 ? 7.060 14.680 -1.039 1.00 89.00 80 ARG A N 1
ATOM 633 C CA . ARG A 1 80 ? 6.326 14.668 0.237 1.00 89.00 80 ARG A CA 1
ATOM 634 C C . ARG A 1 80 ? 4.814 14.877 0.116 1.00 89.00 80 ARG A C 1
ATOM 636 O O . ARG A 1 80 ? 4.043 14.183 0.780 1.00 89.00 80 ARG A O 1
ATOM 643 N N . SER A 1 81 ? 4.379 15.831 -0.707 1.00 90.44 81 SER A N 1
ATOM 644 C CA . SER A 1 81 ? 2.955 16.164 -0.860 1.00 90.44 81 SER A CA 1
ATOM 645 C C . SER A 1 81 ? 2.131 14.979 -1.369 1.00 90.44 81 SER A C 1
ATOM 647 O O . SER A 1 81 ? 0.988 14.804 -0.949 1.00 90.44 81 SER A O 1
ATOM 649 N N . THR A 1 82 ? 2.727 14.131 -2.210 1.00 93.00 82 THR A N 1
ATOM 650 C CA . THR A 1 82 ? 2.069 12.933 -2.740 1.00 93.00 82 THR A CA 1
ATOM 651 C C . THR A 1 82 ? 1.937 11.861 -1.667 1.00 93.00 82 THR A C 1
ATOM 653 O O . THR A 1 82 ? 0.839 11.349 -1.473 1.00 93.00 82 THR A O 1
ATOM 656 N N . ALA A 1 83 ? 3.002 11.582 -0.908 1.00 93.31 83 ALA A N 1
ATOM 657 C CA . ALA A 1 83 ? 2.961 10.602 0.181 1.00 93.31 83 ALA A CA 1
ATOM 658 C C . ALA A 1 83 ? 1.887 10.949 1.231 1.00 93.31 83 ALA A C 1
ATOM 660 O O . ALA A 1 83 ? 1.078 10.101 1.607 1.00 93.31 83 ALA A O 1
ATOM 661 N N . VAL A 1 84 ? 1.822 12.221 1.648 1.00 95.06 84 VAL A N 1
ATOM 662 C CA . VAL A 1 84 ? 0.794 12.709 2.589 1.00 95.06 84 VAL A CA 1
ATOM 663 C C . VAL A 1 84 ? -0.603 12.639 1.978 1.00 95.06 84 VAL A C 1
ATOM 665 O O . VAL A 1 84 ? -1.558 12.271 2.665 1.00 95.06 84 VAL A O 1
ATOM 668 N N . GLY A 1 85 ? -0.737 12.988 0.697 1.00 96.06 85 GLY A N 1
ATOM 669 C CA . GLY A 1 85 ? -2.003 12.921 -0.027 1.00 96.06 85 GLY A CA 1
ATOM 670 C C . GLY A 1 85 ? -2.562 11.501 -0.090 1.00 96.06 85 GLY A C 1
ATOM 671 O O . GLY A 1 85 ? -3.725 11.295 0.255 1.00 96.06 85 GLY A O 1
ATOM 672 N N . ILE A 1 86 ? -1.717 10.526 -0.439 1.00 97.56 86 ILE A N 1
ATOM 673 C CA . ILE A 1 86 ? -2.056 9.098 -0.444 1.00 97.56 86 ILE A CA 1
ATOM 674 C C . ILE A 1 86 ? -2.460 8.650 0.963 1.00 97.56 86 ILE A C 1
ATOM 676 O O . ILE A 1 86 ? -3.565 8.140 1.145 1.00 97.56 86 ILE A O 1
ATOM 680 N N . GLN A 1 87 ? -1.627 8.905 1.979 1.00 97.19 87 GLN A N 1
ATOM 681 C CA . GLN A 1 87 ? -1.937 8.519 3.360 1.00 97.19 87 GLN A CA 1
ATOM 682 C C . GLN A 1 87 ? -3.281 9.090 3.823 1.00 97.19 87 GLN A C 1
ATOM 684 O O . GLN A 1 87 ? -4.082 8.384 4.434 1.00 97.19 87 GLN A O 1
ATOM 689 N N . SER A 1 88 ? -3.541 10.364 3.535 1.00 96.12 88 SER A N 1
ATOM 690 C CA . SER A 1 88 ? -4.764 11.042 3.967 1.00 96.12 88 SER A CA 1
ATOM 691 C C . SER A 1 88 ? -6.002 10.503 3.250 1.00 96.12 88 SER A C 1
ATOM 693 O O . SER A 1 88 ? -7.045 10.337 3.886 1.00 96.12 88 SER A O 1
ATOM 695 N N . ALA A 1 89 ? -5.879 10.188 1.956 1.00 96.38 89 ALA A N 1
ATOM 696 C CA . ALA A 1 89 ? -6.942 9.575 1.168 1.00 96.38 89 ALA A CA 1
ATOM 697 C C . ALA A 1 89 ? -7.317 8.195 1.716 1.00 96.38 89 ALA A C 1
ATOM 699 O O . ALA A 1 89 ? -8.482 7.960 2.037 1.00 96.38 89 ALA A O 1
ATOM 700 N N . PHE A 1 90 ? -6.327 7.324 1.923 1.00 96.44 90 PHE A N 1
ATOM 701 C CA . PHE A 1 90 ? -6.542 5.989 2.484 1.00 96.44 90 PHE A CA 1
ATOM 702 C C . PHE A 1 90 ? -6.986 6.030 3.953 1.00 96.44 90 PHE A C 1
ATOM 704 O O . PHE A 1 90 ? -7.825 5.232 4.366 1.00 96.44 90 PHE A O 1
ATOM 711 N N . THR A 1 91 ? -6.518 7.013 4.730 1.00 95.19 91 THR A N 1
ATOM 712 C CA . THR A 1 91 ? -7.019 7.242 6.093 1.00 95.19 91 THR A CA 1
ATOM 713 C C . THR A 1 91 ? -8.502 7.584 6.075 1.00 95.19 91 THR A C 1
ATOM 715 O O . THR A 1 91 ? -9.268 6.975 6.810 1.00 95.19 91 THR A O 1
ATOM 718 N N . GLN A 1 92 ? -8.935 8.531 5.235 1.00 92.56 92 GLN A N 1
ATOM 719 C CA . GLN A 1 92 ? -10.360 8.852 5.127 1.00 92.56 92 GLN A CA 1
ATOM 720 C C . GLN A 1 92 ? -11.167 7.651 4.630 1.00 92.56 92 GLN A C 1
ATOM 722 O O . GLN A 1 92 ? -12.255 7.407 5.143 1.00 92.56 92 GLN A O 1
ATOM 727 N N . TYR A 1 93 ? -10.646 6.935 3.636 1.00 93.38 93 TYR A N 1
ATOM 728 C CA . TYR A 1 93 ? -11.317 5.795 3.031 1.00 93.38 93 TYR A CA 1
ATOM 729 C C . TYR A 1 93 ? -11.624 4.706 4.057 1.00 93.38 93 TYR A C 1
ATOM 731 O O . TYR A 1 93 ? -12.782 4.315 4.159 1.00 93.38 93 TYR A O 1
ATOM 739 N N . TRP A 1 94 ? -10.632 4.277 4.845 1.00 93.38 94 TRP A N 1
ATOM 740 C CA . TRP A 1 94 ? -10.819 3.236 5.860 1.00 93.38 94 TRP A CA 1
ATOM 741 C C . TRP A 1 94 ? -11.488 3.747 7.135 1.00 93.38 94 TRP A C 1
ATOM 743 O O . TRP A 1 94 ? -12.374 3.079 7.643 1.00 93.38 94 TRP A O 1
ATOM 753 N N . SER A 1 95 ? -11.164 4.950 7.627 1.00 89.62 95 SER A N 1
ATOM 754 C CA . SER A 1 95 ? -11.811 5.493 8.838 1.00 89.62 95 SER A CA 1
ATOM 755 C C . SER A 1 95 ? -13.298 5.821 8.658 1.00 89.62 95 SER A C 1
ATOM 757 O O . SER A 1 95 ? -13.960 6.135 9.636 1.00 89.62 95 SER A O 1
ATOM 759 N N . ALA A 1 96 ? -13.814 5.814 7.427 1.00 86.44 96 ALA A N 1
ATOM 760 C CA . ALA A 1 96 ? -15.241 5.956 7.147 1.00 86.44 96 ALA A CA 1
ATOM 761 C C . ALA A 1 96 ? -15.965 4.602 6.975 1.00 86.44 96 ALA A C 1
ATOM 763 O O . ALA A 1 96 ? -17.132 4.597 6.579 1.00 86.44 96 ALA A O 1
ATOM 764 N N . MET A 1 97 ? -15.287 3.470 7.207 1.00 85.12 97 MET A N 1
ATOM 765 C CA . MET A 1 97 ? -15.849 2.117 7.094 1.00 85.12 97 MET A CA 1
ATOM 766 C C . MET A 1 97 ? -16.267 1.554 8.451 1.00 85.12 97 MET A C 1
ATOM 768 O O . MET A 1 97 ? -15.591 1.808 9.440 1.00 85.12 97 MET A O 1
ATOM 772 N N . ASP A 1 98 ? -17.335 0.745 8.462 1.00 79.12 98 ASP A N 1
ATOM 773 C CA . ASP A 1 98 ? -17.834 -0.025 9.616 1.00 79.12 98 ASP A CA 1
ATOM 774 C C . ASP A 1 98 ? -17.796 0.736 10.952 1.00 79.12 98 ASP A C 1
ATOM 776 O O . ASP A 1 98 ? -17.332 0.252 11.985 1.00 79.12 98 ASP A O 1
ATOM 780 N N . GLY A 1 99 ? -18.296 1.974 10.923 1.00 77.62 99 GLY A N 1
ATOM 781 C CA . GLY A 1 99 ? -18.281 2.866 12.078 1.00 77.62 99 GLY A CA 1
ATOM 782 C C . GLY A 1 99 ? -16.864 3.313 12.444 1.00 77.62 99 GLY A C 1
ATOM 783 O O . GLY A 1 99 ? -16.124 3.798 11.595 1.00 77.62 99 GLY A O 1
ATOM 784 N N . ASP A 1 100 ? -16.506 3.180 13.724 1.00 80.75 100 ASP A N 1
ATOM 785 C CA . ASP A 1 100 ? -15.201 3.596 14.255 1.00 80.75 100 ASP A CA 1
ATOM 786 C C . ASP A 1 100 ? -14.160 2.456 14.281 1.00 80.75 100 ASP A C 1
ATOM 788 O O . ASP A 1 100 ? -13.013 2.686 14.676 1.00 80.75 100 ASP A O 1
ATOM 792 N N . LEU A 1 101 ? -14.515 1.242 13.826 1.00 84.75 101 LEU A N 1
ATOM 793 C CA . LEU A 1 101 ? -13.660 0.045 13.894 1.00 84.75 101 LEU A CA 1
ATOM 794 C C . LEU A 1 101 ? -12.286 0.267 13.244 1.00 84.75 101 LEU A C 1
ATOM 796 O O . LEU A 1 101 ? -11.256 -0.125 13.792 1.00 84.75 101 LEU A O 1
ATOM 800 N N . TYR A 1 102 ? -12.263 0.968 12.109 1.00 88.69 102 TYR A N 1
ATOM 801 C CA . TYR A 1 102 ? -11.047 1.265 11.346 1.00 88.69 102 TYR A CA 1
ATOM 802 C C . TYR A 1 102 ? -10.584 2.722 11.485 1.00 88.69 102 TYR A C 1
ATOM 804 O O . TYR A 1 102 ? -9.764 3.210 10.701 1.00 88.69 102 TYR A O 1
ATOM 812 N N . ALA A 1 103 ? -11.099 3.458 12.471 1.00 85.19 103 ALA A N 1
ATOM 813 C CA . ALA A 1 103 ? -10.717 4.846 12.719 1.00 85.19 103 ALA A CA 1
ATOM 814 C C . ALA A 1 103 ? -9.483 4.977 13.630 1.00 85.19 103 ALA A C 1
ATOM 816 O O . ALA A 1 103 ? -8.900 6.058 13.702 1.00 85.19 103 ALA A O 1
ATOM 817 N N . GLY A 1 104 ? -9.082 3.905 14.320 1.00 88.31 104 GLY A N 1
ATOM 818 C CA . GLY A 1 104 ? -8.029 3.894 15.341 1.00 88.31 104 GLY A CA 1
ATOM 819 C C . GLY A 1 104 ? -6.601 3.630 14.846 1.00 88.31 104 GLY A C 1
ATOM 820 O O . GLY A 1 104 ? -6.284 3.722 13.656 1.00 88.31 104 GLY A O 1
ATOM 821 N N . GLN A 1 105 ? -5.726 3.323 15.804 1.00 91.25 105 GLN A N 1
ATOM 822 C CA . GLN A 1 105 ? -4.377 2.813 15.563 1.00 91.25 105 GLN A CA 1
ATOM 823 C C . GLN A 1 105 ? -4.460 1.435 14.901 1.00 91.25 105 GLN A C 1
ATOM 825 O O . GLN A 1 105 ? -5.214 0.606 15.383 1.00 91.25 105 GLN A O 1
ATOM 830 N N . TYR A 1 106 ? -3.708 1.201 13.820 1.00 93.06 106 TYR A N 1
ATOM 831 C CA . TYR A 1 106 ? -3.684 -0.118 13.180 1.00 93.06 106 TYR A CA 1
ATOM 832 C C . TYR A 1 106 ? -3.157 -1.190 14.130 1.00 93.06 106 TYR A C 1
ATOM 834 O O . TYR A 1 106 ? -2.071 -1.016 14.697 1.00 93.06 106 TYR A O 1
ATOM 842 N N . GLU A 1 107 ? -3.880 -2.298 14.184 1.00 92.31 107 GLU A N 1
ATOM 843 C CA . GLU A 1 107 ? -3.500 -3.539 14.838 1.00 92.31 107 GLU A CA 1
ATOM 844 C C . GLU A 1 107 ? -4.047 -4.713 14.017 1.00 92.31 107 GLU A C 1
ATOM 846 O O . GLU A 1 107 ? -5.120 -4.626 13.414 1.00 92.31 107 GLU A O 1
ATOM 851 N N . TYR A 1 108 ? -3.280 -5.794 13.952 1.00 92.62 108 TYR A N 1
ATOM 852 C CA . TYR A 1 108 ? -3.689 -7.035 13.311 1.00 92.62 108 TYR A CA 1
ATOM 853 C C . TYR A 1 108 ? -3.497 -8.161 14.315 1.00 92.62 108 TYR A C 1
ATOM 855 O O . TYR A 1 108 ? -2.400 -8.331 14.848 1.00 92.62 108 TYR A O 1
ATOM 863 N N . ASP A 1 109 ? -4.583 -8.875 14.580 1.00 91.75 109 ASP A N 1
ATOM 864 C CA . ASP A 1 109 ? -4.613 -10.038 15.448 1.00 91.75 109 ASP A CA 1
ATOM 865 C C . ASP A 1 109 ? -4.421 -11.296 14.592 1.00 91.75 109 ASP A C 1
ATOM 867 O O . ASP A 1 109 ? -5.263 -11.630 13.756 1.00 91.75 109 ASP A O 1
ATOM 871 N N . GLU A 1 110 ? -3.288 -11.970 14.787 1.00 89.88 110 GLU A N 1
ATOM 872 C CA . GLU A 1 110 ? -2.935 -13.201 14.077 1.00 89.88 110 GLU A CA 1
ATOM 873 C C . GLU A 1 110 ? -3.796 -14.400 14.491 1.00 89.88 110 GLU A C 1
ATOM 875 O O . GLU A 1 110 ? -4.014 -15.289 13.668 1.00 89.88 110 GLU A O 1
ATOM 880 N N . GLU A 1 111 ? -4.301 -14.436 15.729 1.00 89.88 111 GLU A N 1
ATOM 881 C CA . GLU A 1 111 ? -5.114 -15.551 16.228 1.00 89.88 111 GLU A CA 1
ATOM 882 C C . GLU A 1 111 ? -6.516 -15.526 15.618 1.00 89.88 111 GLU A C 1
ATOM 884 O O . GLU A 1 111 ? -7.084 -16.574 15.299 1.00 89.88 111 GLU A O 1
ATOM 889 N N . THR A 1 112 ? -7.070 -14.326 15.435 1.00 90.00 112 THR A N 1
ATOM 890 C CA . THR A 1 112 ? -8.423 -14.126 14.898 1.00 90.00 112 THR A CA 1
ATOM 891 C C . THR A 1 112 ? -8.450 -13.668 13.436 1.00 90.00 112 THR A C 1
ATOM 893 O O . THR A 1 112 ? -9.534 -13.422 12.907 1.00 90.00 112 THR A O 1
ATOM 896 N N . ASP A 1 113 ? -7.286 -13.541 12.781 1.00 88.06 113 ASP A N 1
ATOM 897 C CA . ASP A 1 113 ? -7.095 -12.998 11.417 1.00 88.06 113 ASP A CA 1
ATOM 898 C C . ASP A 1 113 ? -7.858 -11.674 11.202 1.00 88.06 113 ASP A C 1
ATOM 900 O O . ASP A 1 113 ? -8.433 -11.408 10.144 1.00 88.06 113 ASP A O 1
ATOM 904 N N . THR A 1 114 ? -7.900 -10.832 12.241 1.00 90.12 114 THR A N 1
ATOM 905 C CA . THR A 1 114 ? -8.746 -9.633 12.281 1.00 90.12 114 THR A CA 1
ATOM 906 C C . THR A 1 114 ? -7.910 -8.361 12.275 1.00 90.12 114 THR A C 1
ATOM 908 O O . THR A 1 114 ? -6.986 -8.177 13.066 1.00 90.12 114 THR A O 1
ATOM 911 N N . VAL A 1 115 ? -8.268 -7.434 11.386 1.00 92.00 115 VAL A N 1
ATOM 912 C CA . VAL A 1 115 ? -7.707 -6.079 11.351 1.00 92.00 115 VAL A CA 1
ATOM 913 C C . VAL A 1 115 ? -8.580 -5.140 12.177 1.00 92.00 115 VAL A C 1
ATOM 915 O O . VAL A 1 115 ? -9.795 -5.091 11.987 1.00 92.00 115 VAL A O 1
ATOM 918 N N . THR A 1 116 ? -7.957 -4.331 13.032 1.00 91.69 116 THR A N 1
ATOM 919 C CA . THR A 1 116 ? -8.599 -3.191 13.695 1.00 91.69 116 THR A CA 1
ATOM 920 C C . THR A 1 116 ? -7.800 -1.908 13.464 1.00 91.69 116 THR A C 1
ATOM 922 O O . THR A 1 116 ? -6.610 -1.916 13.134 1.00 91.69 116 THR A O 1
ATOM 925 N N . GLY A 1 117 ? -8.476 -0.765 13.566 1.00 92.19 117 GLY A N 1
ATOM 926 C CA . GLY A 1 117 ? -7.881 0.532 13.270 1.00 92.19 117 GLY A CA 1
ATOM 927 C C . GLY A 1 117 ? -7.507 0.728 11.798 1.00 92.19 117 GLY A C 1
ATOM 928 O O . GLY A 1 117 ? -7.869 -0.042 10.914 1.00 92.19 117 GLY A O 1
ATOM 929 N N . CYS A 1 118 ? -6.836 1.839 11.502 1.00 94.12 118 CYS A N 1
ATOM 930 C CA . CYS A 1 118 ? -6.624 2.283 10.127 1.00 94.12 118 CYS A CA 1
ATOM 931 C C . CYS A 1 118 ? -5.260 1.828 9.583 1.00 94.12 118 CYS A C 1
ATOM 933 O O . CYS A 1 118 ? -4.248 2.345 10.068 1.00 94.12 118 CYS A O 1
ATOM 935 N N . PRO A 1 119 ? -5.177 1.008 8.515 1.00 95.69 119 PRO A N 1
ATOM 936 C CA . PRO A 1 119 ? -3.890 0.587 7.944 1.00 95.69 119 PRO A CA 1
ATOM 937 C C . PRO A 1 119 ? -2.976 1.755 7.529 1.00 95.69 119 PRO A C 1
ATOM 939 O O . PRO A 1 119 ? -1.762 1.707 7.735 1.00 95.69 119 PRO A O 1
ATOM 942 N N . ALA A 1 120 ? -3.544 2.869 7.051 1.00 96.19 120 ALA A N 1
ATOM 943 C CA . ALA A 1 120 ? -2.797 4.093 6.720 1.00 96.19 120 ALA A CA 1
ATOM 944 C C . ALA A 1 120 ? -2.206 4.824 7.947 1.00 96.1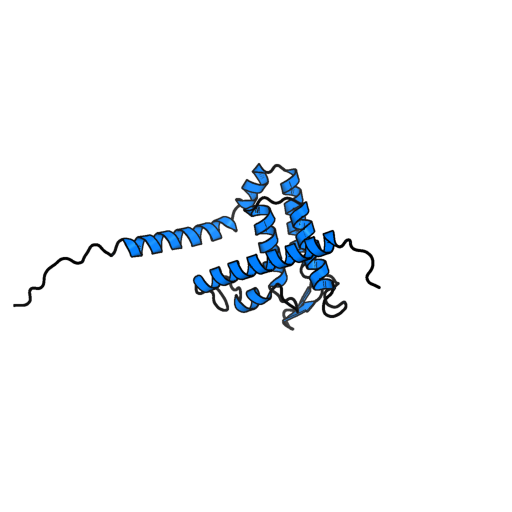9 120 ALA A C 1
ATOM 946 O O . ALA A 1 120 ? -1.368 5.723 7.808 1.00 96.19 120 ALA A O 1
ATOM 947 N N . ARG A 1 121 ? -2.633 4.453 9.160 1.00 95.06 121 ARG A N 1
ATOM 948 C CA . ARG A 1 121 ? -2.083 4.933 10.435 1.00 95.06 121 ARG A CA 1
ATOM 949 C C . ARG A 1 121 ? -1.112 3.944 11.068 1.00 95.06 121 ARG A C 1
ATOM 951 O O . ARG A 1 121 ? -0.651 4.211 12.180 1.00 95.06 121 ARG A O 1
ATOM 958 N N . SER A 1 122 ? -0.765 2.847 10.400 1.00 94.75 122 SER A N 1
ATOM 959 C CA . SER A 1 122 ? 0.235 1.908 10.907 1.00 94.75 122 SER A CA 1
ATOM 960 C C . SER A 1 122 ? 1.582 2.597 11.197 1.00 94.75 122 SER A C 1
ATOM 962 O O . SER A 1 122 ? 1.913 3.631 10.593 1.00 94.75 122 SER A O 1
ATOM 964 N N . PRO A 1 123 ? 2.372 2.073 12.154 1.00 91.25 123 PRO A N 1
ATOM 965 C CA . PRO A 1 123 ? 3.701 2.605 12.443 1.00 91.25 123 PRO A CA 1
ATOM 966 C C . PRO A 1 123 ? 4.627 2.588 11.221 1.00 91.25 123 PRO A C 1
ATOM 968 O O . PRO A 1 123 ? 5.398 3.529 11.030 1.00 91.25 123 PRO A O 1
ATOM 971 N N . SER A 1 124 ? 4.518 1.567 10.368 1.00 84.25 124 SER A N 1
ATOM 972 C CA . SER A 1 124 ? 5.367 1.412 9.189 1.00 84.25 124 SER A CA 1
ATOM 973 C C . SER A 1 124 ? 5.060 2.451 8.104 1.00 84.25 124 SER A C 1
ATOM 975 O O . SER A 1 124 ? 5.988 3.080 7.602 1.00 84.25 124 SER A O 1
ATOM 977 N N . ILE A 1 125 ? 3.784 2.768 7.847 1.00 91.56 125 ILE A N 1
ATOM 978 C CA . ILE A 1 125 ? 3.400 3.866 6.939 1.00 91.56 125 ILE A CA 1
ATOM 979 C C . ILE A 1 125 ? 3.917 5.213 7.453 1.00 91.56 125 ILE A C 1
ATOM 981 O O . ILE A 1 125 ? 4.455 6.012 6.684 1.00 91.56 125 ILE A O 1
ATOM 985 N N . ARG A 1 126 ? 3.811 5.474 8.762 1.00 90.44 126 ARG A N 1
ATOM 986 C CA . ARG A 1 126 ? 4.365 6.701 9.359 1.00 90.44 126 ARG A CA 1
ATOM 987 C C . ARG A 1 126 ? 5.881 6.784 9.212 1.00 90.44 126 ARG A C 1
ATOM 989 O O . ARG A 1 126 ? 6.396 7.853 8.888 1.00 90.44 126 ARG A O 1
ATOM 996 N N . SER A 1 127 ? 6.578 5.673 9.443 1.00 84.19 127 SER A N 1
ATOM 997 C CA . SER A 1 127 ? 8.026 5.581 9.258 1.00 84.19 127 SER A CA 1
ATOM 998 C C . SER A 1 127 ? 8.411 5.845 7.799 1.00 84.19 127 SER A C 1
ATOM 1000 O O . SER A 1 127 ? 9.234 6.720 7.544 1.00 84.19 127 SER A O 1
ATOM 1002 N N . LEU A 1 128 ? 7.725 5.206 6.846 1.00 84.69 128 LEU A N 1
ATOM 1003 C CA . LEU A 1 128 ? 7.944 5.386 5.411 1.00 84.69 128 LEU A CA 1
ATOM 1004 C C . LEU A 1 128 ? 7.762 6.844 4.968 1.00 84.69 128 LEU A C 1
ATOM 1006 O O . LEU A 1 128 ? 8.604 7.388 4.256 1.00 84.69 128 LEU A O 1
ATOM 1010 N N . ILE A 1 129 ? 6.691 7.507 5.409 1.00 88.50 129 ILE A N 1
ATOM 1011 C CA . ILE A 1 129 ? 6.437 8.916 5.072 1.00 88.50 129 ILE A CA 1
ATOM 1012 C C . ILE A 1 129 ? 7.527 9.820 5.648 1.00 88.50 129 ILE A C 1
ATOM 1014 O O . ILE A 1 129 ? 8.003 10.717 4.952 1.00 88.50 129 ILE A O 1
ATOM 1018 N N . LYS A 1 130 ? 7.961 9.569 6.890 1.00 86.38 130 LYS A N 1
ATOM 1019 C CA . LYS A 1 130 ? 9.078 10.300 7.498 1.00 86.38 130 LYS A CA 1
ATOM 1020 C C . LYS A 1 130 ? 10.360 10.124 6.678 1.00 86.38 130 LYS A C 1
ATOM 1022 O O . LYS A 1 130 ? 11.022 11.114 6.384 1.00 86.38 130 LYS A O 1
ATOM 1027 N N . THR A 1 131 ? 10.667 8.904 6.243 1.00 81.81 131 THR A N 1
ATOM 1028 C CA . THR A 1 131 ? 11.809 8.636 5.359 1.00 81.81 131 THR A CA 1
ATOM 1029 C C . THR A 1 131 ? 11.690 9.395 4.038 1.00 81.81 131 THR A C 1
ATOM 1031 O O . THR A 1 131 ? 12.659 10.007 3.601 1.00 81.81 131 THR A O 1
ATOM 1034 N N . ILE A 1 132 ? 10.508 9.427 3.415 1.00 82.56 132 ILE A N 1
ATOM 1035 C CA . ILE A 1 132 ? 10.285 10.201 2.184 1.00 82.56 132 ILE A CA 1
ATOM 1036 C C . ILE A 1 132 ? 10.558 11.690 2.412 1.00 82.56 132 ILE A C 1
ATOM 1038 O O . ILE A 1 132 ? 11.168 12.321 1.554 1.00 82.56 132 ILE A O 1
ATOM 1042 N N . PHE A 1 133 ? 10.159 12.248 3.558 1.00 83.00 133 PHE A N 1
ATOM 1043 C CA . PHE A 1 133 ? 10.414 13.657 3.875 1.00 83.00 133 PHE A CA 1
ATOM 1044 C C . PHE A 1 133 ? 11.910 13.937 4.004 1.00 83.00 133 PHE A C 1
ATOM 1046 O O . PHE A 1 133 ? 12.408 14.869 3.383 1.00 83.00 133 PHE A O 1
ATOM 1053 N N . GLU A 1 134 ? 12.629 13.107 4.761 1.00 77.31 134 GLU A N 1
ATOM 1054 C CA . GLU A 1 134 ? 14.076 13.255 4.949 1.00 77.31 134 GLU A CA 1
ATOM 1055 C C . GLU A 1 134 ? 14.841 13.144 3.622 1.00 77.31 134 GLU A C 1
ATOM 1057 O O . GLU A 1 134 ? 15.866 13.797 3.437 1.00 77.31 134 GLU A O 1
ATOM 1062 N N . LEU A 1 135 ? 14.343 12.342 2.677 1.00 69.00 135 LEU A N 1
ATOM 1063 C CA . LEU A 1 135 ? 14.926 12.225 1.341 1.00 69.00 135 LEU A CA 1
ATOM 1064 C C . LEU A 1 135 ? 14.578 13.409 0.434 1.00 69.00 135 LEU A C 1
ATOM 1066 O O . LEU A 1 135 ? 15.414 13.813 -0.367 1.00 69.00 135 LEU A O 1
ATOM 1070 N N . ASP A 1 136 ? 13.374 13.969 0.555 1.00 68.88 136 ASP A N 1
ATOM 1071 C CA . ASP A 1 136 ? 12.953 15.186 -0.160 1.00 68.88 136 ASP A CA 1
ATOM 1072 C C . ASP A 1 136 ? 13.797 16.402 0.232 1.00 68.88 136 ASP A C 1
ATOM 1074 O O . ASP A 1 136 ? 14.131 17.231 -0.610 1.00 68.88 136 ASP A O 1
ATOM 1078 N N . GLU A 1 137 ? 14.222 16.460 1.493 1.00 61.62 137 GLU A N 1
ATOM 1079 C CA . GLU A 1 137 ? 15.113 17.500 2.011 1.00 61.62 137 GLU A CA 1
ATOM 1080 C C . GLU A 1 137 ? 16.582 17.309 1.584 1.00 61.62 137 GLU A C 1
ATOM 1082 O O . GLU A 1 137 ? 17.331 18.283 1.517 1.00 61.62 137 GLU A O 1
ATOM 1087 N N . ARG A 1 138 ? 17.008 16.075 1.273 1.00 57.31 138 ARG A N 1
ATOM 1088 C CA . ARG A 1 138 ? 18.416 15.702 1.010 1.00 57.31 138 ARG A CA 1
ATOM 1089 C C . ARG A 1 138 ? 18.793 15.586 -0.472 1.00 57.31 138 ARG A C 1
ATOM 1091 O O . ARG A 1 138 ? 19.786 14.939 -0.793 1.00 57.31 138 ARG A O 1
ATOM 1098 N N . ASP A 1 139 ? 18.070 16.286 -1.343 1.00 57.22 139 ASP A N 1
ATOM 1099 C CA . ASP A 1 139 ? 18.292 16.374 -2.794 1.00 57.22 139 ASP A CA 1
ATOM 1100 C C . ASP A 1 139 ? 17.748 15.172 -3.602 1.00 57.22 139 ASP A C 1
ATOM 1102 O O . ASP A 1 139 ? 17.886 13.997 -3.242 1.00 57.22 139 ASP A O 1
ATOM 1106 N N . ARG A 1 140 ? 17.146 15.459 -4.766 1.00 53.91 140 ARG A N 1
ATOM 1107 C CA . ARG A 1 140 ? 16.507 14.466 -5.662 1.00 53.91 140 ARG A CA 1
ATOM 1108 C C . ARG A 1 140 ? 17.497 13.408 -6.165 1.00 53.91 140 ARG A C 1
ATOM 1110 O O . ARG A 1 140 ? 17.098 12.313 -6.565 1.00 53.91 140 ARG A O 1
ATOM 1117 N N . ALA A 1 141 ? 18.793 13.718 -6.143 1.00 51.72 141 ALA A N 1
ATOM 1118 C CA . ALA A 1 141 ? 19.867 12.773 -6.436 1.00 51.72 141 ALA A CA 1
ATOM 1119 C C . ALA A 1 141 ? 19.982 11.663 -5.370 1.00 51.72 141 ALA A C 1
ATOM 1121 O O . ALA A 1 141 ? 20.187 10.503 -5.730 1.00 51.72 141 ALA A O 1
ATOM 1122 N N . ALA A 1 142 ? 19.767 11.978 -4.087 1.00 51.50 142 ALA A N 1
ATOM 1123 C CA . ALA A 1 142 ? 19.739 11.003 -2.998 1.00 51.50 142 ALA A CA 1
ATOM 1124 C C . ALA A 1 142 ? 18.442 10.180 -2.996 1.00 51.50 142 ALA A C 1
ATOM 1126 O O . ALA A 1 142 ? 18.503 8.979 -2.759 1.00 51.50 142 ALA A O 1
ATOM 1127 N N . GLN A 1 143 ? 17.291 10.766 -3.359 1.00 53.38 143 GLN A N 1
ATOM 1128 C CA . GLN A 1 143 ? 16.048 10.009 -3.605 1.00 53.38 143 GLN A CA 1
ATOM 1129 C C . GLN A 1 143 ? 16.239 8.945 -4.689 1.00 53.38 143 GLN A C 1
ATOM 1131 O O . GLN A 1 143 ? 15.859 7.794 -4.492 1.00 53.38 143 GLN A O 1
ATOM 1136 N N . ARG A 1 144 ? 16.898 9.293 -5.803 1.00 50.75 144 ARG A N 1
ATOM 1137 C CA . ARG A 1 144 ? 17.257 8.325 -6.853 1.00 50.75 144 ARG A CA 1
ATOM 1138 C C . ARG A 1 144 ? 18.230 7.265 -6.350 1.00 50.75 144 ARG A C 1
ATOM 1140 O O . ARG A 1 144 ? 18.128 6.123 -6.781 1.00 50.75 144 ARG A O 1
ATOM 1147 N N . LEU A 1 145 ? 19.146 7.622 -5.445 1.00 42.44 145 LEU A N 1
ATOM 1148 C CA . LEU A 1 145 ? 20.094 6.688 -4.840 1.00 42.44 145 LEU A CA 1
ATOM 1149 C C . LEU A 1 145 ? 19.430 5.765 -3.812 1.00 42.44 145 LEU A C 1
ATOM 1151 O O . LEU A 1 145 ? 19.809 4.607 -3.775 1.00 42.44 145 LEU A O 1
ATOM 1155 N N . VAL A 1 146 ? 18.432 6.224 -3.043 1.00 49.66 146 VAL A N 1
ATOM 1156 C CA . VAL A 1 146 ? 17.685 5.440 -2.035 1.00 49.66 146 VAL A CA 1
ATOM 1157 C C . VAL A 1 146 ? 16.565 4.603 -2.653 1.00 49.66 146 VAL A C 1
ATOM 1159 O O . VAL A 1 146 ? 16.410 3.446 -2.269 1.00 49.66 146 VAL A O 1
ATOM 1162 N N . ALA A 1 147 ? 15.924 5.085 -3.722 1.00 48.22 147 ALA A N 1
ATOM 1163 C CA . ALA A 1 147 ? 15.169 4.252 -4.664 1.00 48.22 147 ALA A CA 1
ATOM 1164 C C . ALA A 1 147 ? 16.054 3.148 -5.286 1.00 48.22 147 ALA A C 1
ATOM 1166 O O . ALA A 1 147 ? 15.572 2.060 -5.601 1.00 48.22 147 ALA A O 1
ATOM 1167 N N . ARG A 1 148 ? 17.369 3.403 -5.393 1.00 46.66 148 ARG A N 1
ATOM 1168 C CA . ARG A 1 148 ? 18.415 2.421 -5.733 1.00 46.66 148 ARG A CA 1
ATOM 1169 C C . ARG A 1 148 ? 19.052 1.701 -4.534 1.00 46.66 148 ARG A C 1
ATOM 1171 O O . ARG A 1 148 ? 19.787 0.745 -4.761 1.00 46.66 148 ARG A O 1
ATOM 1178 N N . SER A 1 149 ? 18.817 2.086 -3.276 1.00 46.31 149 SER A N 1
ATOM 1179 C CA . SER A 1 149 ? 19.722 1.713 -2.169 1.00 46.31 149 SER A CA 1
ATOM 1180 C C . SER A 1 149 ? 19.352 0.411 -1.446 1.00 46.31 149 SER A C 1
ATOM 1182 O O . SER A 1 149 ? 19.701 0.263 -0.278 1.00 46.31 149 SER A O 1
ATOM 1184 N N . LYS A 1 150 ? 18.742 -0.571 -2.129 1.00 43.34 150 LYS A N 1
ATOM 1185 C CA . LYS A 1 150 ? 19.451 -1.848 -2.420 1.00 43.34 150 LYS A CA 1
ATOM 1186 C C . LYS A 1 150 ? 18.614 -3.099 -2.703 1.00 43.34 150 LYS A C 1
ATOM 1188 O O . LYS A 1 150 ? 19.216 -4.054 -3.165 1.00 43.34 150 LYS A O 1
ATOM 1193 N N . TYR A 1 151 ? 17.301 -3.156 -2.483 1.00 46.09 151 TYR A N 1
ATOM 1194 C CA . TYR A 1 151 ? 16.591 -4.449 -2.646 1.00 46.09 151 TYR A CA 1
ATOM 1195 C C . TYR A 1 151 ? 15.301 -4.388 -3.457 1.00 46.09 151 TYR A C 1
ATOM 1197 O O . TYR A 1 151 ? 15.056 -5.260 -4.281 1.00 46.09 151 TYR A O 1
ATOM 1205 N N . PHE A 1 152 ? 14.523 -3.320 -3.312 1.00 53.34 152 PHE A N 1
ATOM 1206 C CA . PHE A 1 152 ? 13.194 -3.240 -3.918 1.00 53.34 152 PHE A CA 1
ATOM 1207 C C . PHE A 1 152 ? 13.226 -3.189 -5.459 1.00 53.34 152 PHE A C 1
ATOM 1209 O O . PHE A 1 152 ? 12.501 -3.913 -6.129 1.00 53.34 152 PHE A O 1
ATOM 1216 N N . MET A 1 153 ? 14.144 -2.402 -6.025 1.00 55.25 153 MET A N 1
ATOM 1217 C CA . MET A 1 153 ? 14.351 -2.288 -7.475 1.00 55.25 153 MET A CA 1
ATOM 1218 C C . MET A 1 153 ? 15.342 -3.316 -8.039 1.00 55.25 153 MET A C 1
ATOM 1220 O O . MET A 1 153 ? 15.318 -3.580 -9.231 1.00 55.25 153 MET A O 1
ATOM 1224 N N . LEU A 1 154 ? 16.205 -3.918 -7.212 1.00 46.03 154 LEU A N 1
ATOM 1225 C CA . LEU A 1 154 ? 17.129 -4.970 -7.662 1.00 46.03 154 LEU A CA 1
ATOM 1226 C C . LEU A 1 154 ? 16.409 -6.313 -7.849 1.00 46.03 154 LEU A C 1
ATOM 1228 O O . LEU A 1 154 ? 16.687 -7.003 -8.820 1.00 46.03 154 LEU A O 1
ATOM 1232 N N . TYR A 1 155 ? 15.439 -6.635 -6.992 1.00 47.62 155 TYR A N 1
ATOM 1233 C CA . TYR A 1 155 ? 14.573 -7.806 -7.155 1.00 47.62 155 TYR A CA 1
ATOM 1234 C C . TYR A 1 155 ? 13.598 -7.641 -8.334 1.00 47.62 155 TYR A C 1
ATOM 1236 O O . TYR A 1 155 ? 13.488 -8.522 -9.181 1.00 47.62 155 TYR A O 1
ATOM 1244 N N . PHE A 1 156 ? 12.981 -6.462 -8.473 1.00 57.41 156 PHE A N 1
ATOM 1245 C CA . PHE A 1 156 ? 12.148 -6.141 -9.637 1.00 57.41 156 PHE A CA 1
ATOM 1246 C C . PHE A 1 156 ? 12.953 -6.122 -10.965 1.00 57.41 156 PHE A C 1
ATOM 1248 O O . PHE A 1 156 ? 12.438 -6.556 -11.989 1.00 57.41 156 PHE A O 1
ATOM 1255 N N . MET A 1 157 ? 14.234 -5.701 -10.967 1.00 50.69 157 MET A N 1
ATOM 1256 C CA . MET A 1 157 ? 15.121 -5.737 -12.151 1.00 50.69 157 MET A CA 1
ATOM 1257 C C . MET A 1 157 ? 15.801 -7.094 -12.428 1.00 50.69 157 MET A C 1
ATOM 1259 O O . MET A 1 157 ? 16.206 -7.311 -13.568 1.00 50.69 157 MET A O 1
ATOM 1263 N N . SER A 1 158 ? 15.929 -8.009 -11.455 1.00 52.06 158 SER A N 1
ATOM 1264 C CA . SER A 1 158 ? 16.406 -9.379 -11.738 1.00 52.06 158 SER A CA 1
ATOM 1265 C C . SER A 1 158 ? 15.302 -10.219 -12.380 1.00 52.06 158 SER A C 1
ATOM 1267 O O . SER A 1 158 ? 15.547 -10.861 -13.397 1.00 52.06 158 SER A O 1
ATOM 1269 N N . LYS A 1 159 ? 14.062 -10.107 -11.887 1.00 47.94 159 LYS A N 1
ATOM 1270 C CA . LYS A 1 159 ? 12.907 -10.803 -12.469 1.00 47.94 159 LYS A CA 1
ATOM 1271 C C . LYS A 1 159 ? 12.558 -10.360 -13.895 1.00 47.94 159 LYS A C 1
ATOM 1273 O O . LYS A 1 159 ? 12.074 -11.176 -14.666 1.00 47.94 159 LYS A O 1
ATOM 127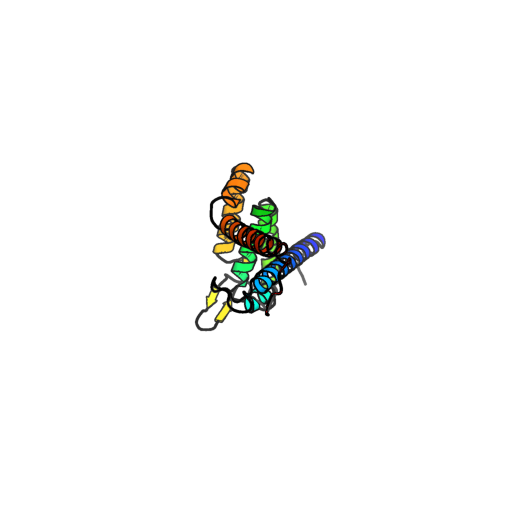8 N N . LEU A 1 160 ? 12.838 -9.109 -14.274 1.00 54.75 160 LEU A N 1
ATOM 1279 C CA . LEU A 1 160 ? 12.658 -8.631 -15.654 1.00 54.75 160 LEU A CA 1
ATOM 1280 C C . LEU A 1 160 ? 13.754 -9.124 -16.619 1.00 54.75 160 LEU A C 1
ATOM 1282 O O . LEU A 1 160 ? 13.447 -9.415 -17.769 1.00 54.75 160 LEU A O 1
ATOM 1286 N N . ARG A 1 161 ? 15.006 -9.280 -16.161 1.00 53.44 161 ARG A N 1
ATOM 1287 C CA . ARG A 1 161 ? 16.116 -9.783 -16.995 1.00 53.44 161 ARG A CA 1
ATOM 1288 C C . ARG A 1 161 ? 16.011 -11.289 -17.266 1.00 53.44 161 ARG A C 1
ATOM 1290 O O . ARG A 1 161 ? 16.248 -11.720 -18.385 1.00 53.44 161 ARG A O 1
ATOM 1297 N N . GLU A 1 162 ? 15.591 -12.072 -16.273 1.00 57.22 162 GLU A N 1
ATOM 1298 C CA . GLU A 1 162 ? 15.296 -13.507 -16.439 1.00 57.22 162 GLU A CA 1
ATOM 1299 C C . GLU A 1 162 ? 14.153 -13.744 -17.448 1.00 57.22 162 GLU A C 1
ATOM 1301 O O . GLU A 1 162 ? 14.171 -14.719 -18.197 1.00 57.22 162 GLU A O 1
ATOM 1306 N N . PHE A 1 163 ? 13.187 -12.819 -17.518 1.00 50.31 163 PHE A N 1
ATOM 1307 C CA . PHE A 1 163 ? 12.096 -12.841 -18.498 1.00 50.31 163 PHE A CA 1
ATOM 1308 C C . PHE A 1 163 ? 12.565 -12.519 -19.930 1.00 50.31 163 PHE A C 1
ATOM 1310 O O . PHE A 1 163 ? 12.058 -13.102 -20.886 1.00 50.31 163 PHE A O 1
ATOM 1317 N N . GLU A 1 164 ? 13.541 -11.621 -20.096 1.00 54.41 164 GLU A N 1
ATOM 1318 C CA . GLU A 1 164 ? 14.140 -11.277 -21.396 1.00 54.41 164 GLU A CA 1
ATOM 1319 C C . GLU A 1 164 ? 15.068 -12.393 -21.918 1.00 54.41 164 GLU A C 1
ATOM 1321 O O . GLU A 1 164 ? 14.978 -12.747 -23.092 1.00 54.41 164 GLU A O 1
ATOM 1326 N N . GLU A 1 165 ? 15.870 -13.026 -21.052 1.00 60.28 165 GLU A N 1
ATOM 1327 C CA . GLU A 1 165 ? 16.750 -14.155 -21.414 1.00 60.28 165 GLU A CA 1
ATOM 1328 C C . GLU A 1 165 ? 15.952 -15.422 -21.784 1.00 60.28 165 GLU A C 1
ATOM 1330 O O . GLU A 1 165 ? 16.291 -16.116 -22.744 1.00 60.28 165 GLU A O 1
ATOM 1335 N N . ALA A 1 166 ? 14.837 -15.701 -21.097 1.00 51.12 166 ALA A N 1
ATOM 1336 C CA . ALA A 1 166 ? 13.917 -16.783 -21.465 1.00 51.12 166 ALA A CA 1
ATOM 1337 C C . ALA A 1 166 ? 13.142 -16.493 -22.774 1.00 51.12 166 ALA A C 1
ATOM 1339 O O . ALA A 1 166 ? 12.830 -17.409 -23.543 1.00 51.12 166 ALA A O 1
ATOM 1340 N N . ALA A 1 167 ? 12.867 -15.218 -23.070 1.00 53.81 167 ALA A N 1
ATOM 1341 C CA . ALA A 1 167 ? 12.264 -14.783 -24.331 1.00 53.81 167 ALA A CA 1
ATOM 1342 C C . ALA A 1 167 ? 13.261 -14.777 -25.515 1.00 53.81 167 ALA A C 1
ATOM 1344 O O . ALA A 1 167 ? 12.851 -14.942 -26.663 1.00 53.81 167 ALA A O 1
ATOM 1345 N N . GLU A 1 168 ? 14.565 -14.619 -25.267 1.00 53.72 168 GLU A N 1
ATOM 1346 C CA . GLU A 1 168 ? 15.630 -14.779 -26.272 1.00 53.72 168 GLU A CA 1
ATOM 1347 C C . GLU A 1 168 ? 15.996 -16.250 -26.509 1.00 53.72 168 GLU A C 1
ATOM 1349 O O . GLU A 1 168 ? 16.153 -16.662 -27.660 1.00 53.72 168 GLU A O 1
ATOM 1354 N N . ALA A 1 169 ? 16.026 -17.078 -25.461 1.00 59.47 169 ALA A N 1
ATOM 1355 C CA . ALA A 1 169 ? 16.241 -18.523 -25.579 1.00 59.47 169 ALA A CA 1
ATOM 1356 C C . ALA A 1 169 ? 15.130 -19.227 -26.3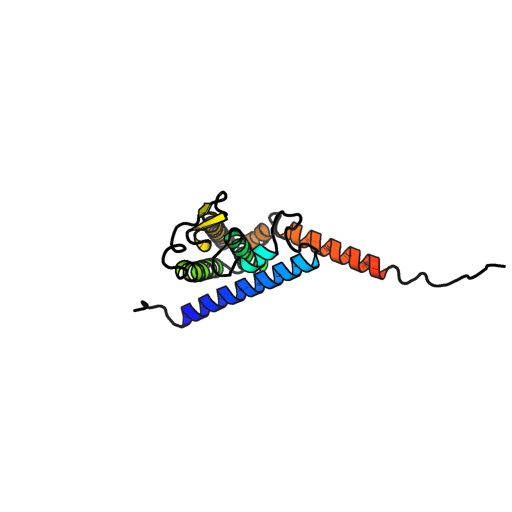80 1.00 59.47 169 ALA A C 1
ATOM 1358 O O . ALA A 1 169 ? 15.399 -20.201 -27.078 1.00 59.47 169 ALA A O 1
ATOM 1359 N N . SER A 1 170 ? 13.901 -18.705 -26.336 1.00 56.41 170 SER A N 1
ATOM 1360 C CA . SER A 1 170 ? 12.778 -19.177 -27.160 1.00 56.41 170 SER A CA 1
ATOM 1361 C C . SER A 1 170 ? 12.757 -18.601 -28.585 1.00 56.41 170 SER A C 1
ATOM 1363 O O . SER A 1 170 ? 12.023 -19.113 -29.426 1.00 56.41 170 SER A O 1
ATOM 1365 N N . ARG A 1 171 ? 13.581 -17.584 -28.894 1.00 53.78 171 ARG A N 1
ATOM 1366 C CA . ARG A 1 171 ? 13.815 -17.078 -30.264 1.00 53.78 171 ARG A CA 1
ATOM 1367 C C . ARG A 1 171 ? 14.999 -17.747 -30.968 1.00 53.78 171 ARG A C 1
ATOM 1369 O O . ARG A 1 171 ? 15.024 -17.766 -32.191 1.00 53.78 171 ARG A O 1
ATOM 1376 N N . GLY A 1 172 ? 15.966 -18.287 -30.225 1.00 54.47 172 GLY A N 1
ATOM 1377 C CA . GLY A 1 172 ? 17.161 -18.944 -30.776 1.00 54.47 172 GLY A CA 1
ATOM 1378 C C . GLY A 1 172 ? 16.976 -20.402 -31.214 1.00 54.47 172 GLY A C 1
ATOM 1379 O O . GLY A 1 172 ? 17.919 -21.000 -31.721 1.00 54.47 172 GLY A O 1
ATOM 1380 N N . THR A 1 173 ? 15.796 -20.995 -31.017 1.00 51.34 173 THR A N 1
ATOM 1381 C CA . THR A 1 173 ? 15.514 -22.399 -31.373 1.00 51.34 173 THR A CA 1
ATOM 1382 C C . THR A 1 173 ? 14.797 -22.579 -32.714 1.00 51.34 173 THR A C 1
ATOM 1384 O O . THR A 1 173 ? 14.458 -23.707 -33.055 1.00 51.34 173 THR A O 1
ATOM 1387 N N . ASP A 1 174 ? 14.588 -21.507 -33.486 1.00 50.47 174 ASP A N 1
ATOM 1388 C CA . ASP A 1 174 ? 13.874 -21.549 -34.776 1.00 50.47 174 ASP A CA 1
ATOM 1389 C C . ASP A 1 174 ? 14.810 -21.534 -36.005 1.00 50.47 174 ASP A C 1
ATOM 1391 O O . ASP A 1 174 ? 14.442 -21.070 -37.077 1.00 50.47 174 ASP A O 1
ATOM 1395 N N . GLU A 1 175 ? 16.046 -22.034 -35.863 1.00 52.00 175 GLU A N 1
ATOM 1396 C CA . GLU A 1 175 ? 16.980 -22.217 -36.991 1.00 52.00 175 GLU A CA 1
ATOM 1397 C C . GLU A 1 175 ? 17.698 -23.583 -36.925 1.00 52.00 175 GLU A C 1
ATOM 1399 O O . GLU A 1 175 ? 18.916 -23.695 -37.031 1.00 52.00 175 GLU A O 1
ATOM 1404 N N . SER A 1 176 ? 16.933 -24.661 -36.705 1.00 52.56 176 SER A N 1
ATOM 1405 C CA . SER A 1 176 ? 17.399 -26.036 -36.967 1.00 52.56 176 SER A CA 1
ATOM 1406 C C . SER A 1 176 ? 16.259 -26.934 -37.458 1.00 52.56 176 SER A C 1
ATOM 1408 O O . SER A 1 176 ? 15.849 -27.889 -36.804 1.00 52.56 176 SER A O 1
ATOM 1410 N N . LEU A 1 177 ? 15.720 -26.600 -38.629 1.00 54.72 177 LEU A N 1
ATOM 1411 C CA . LEU A 1 177 ? 14.837 -27.480 -39.397 1.00 54.72 177 LEU A CA 1
ATOM 1412 C C . LEU A 1 177 ? 15.274 -27.533 -40.863 1.00 54.72 177 LEU A C 1
ATOM 1414 O O . LEU A 1 177 ? 14.514 -27.136 -41.727 1.00 54.72 177 LEU A O 1
ATOM 1418 N N . GLU A 1 178 ? 16.476 -28.037 -41.121 1.00 54.16 178 GLU A N 1
ATOM 1419 C CA . GLU A 1 178 ? 16.885 -28.692 -42.378 1.00 54.16 178 GLU A CA 1
ATOM 1420 C C . GLU A 1 178 ? 18.067 -29.593 -41.984 1.00 54.16 178 GLU A C 1
ATOM 1422 O O . GLU A 1 178 ? 18.926 -29.173 -41.214 1.00 54.16 178 GLU A O 1
ATOM 1427 N N . ASP A 1 179 ? 18.249 -30.838 -42.379 1.00 52.72 179 ASP A N 1
ATOM 1428 C CA . ASP A 1 179 ? 17.515 -31.827 -43.146 1.00 52.72 179 ASP A CA 1
ATOM 1429 C C . ASP A 1 179 ? 18.285 -33.128 -42.843 1.00 52.72 179 ASP A C 1
ATOM 1431 O O . ASP A 1 179 ? 19.509 -33.107 -42.710 1.00 52.72 179 ASP A O 1
ATOM 1435 N N . ASP A 1 180 ? 17.593 -34.245 -42.649 1.00 50.62 180 ASP A N 1
ATOM 1436 C CA . ASP A 1 180 ? 17.816 -35.425 -43.490 1.00 50.62 180 ASP A CA 1
ATOM 1437 C C . ASP A 1 180 ? 17.090 -36.641 -42.921 1.00 50.62 180 ASP A C 1
ATOM 1439 O O . ASP A 1 180 ? 17.483 -37.315 -41.963 1.00 50.62 180 ASP A O 1
ATOM 1443 N N . ALA A 1 181 ? 15.992 -36.924 -43.611 1.00 57.19 181 ALA A N 1
ATOM 1444 C CA . ALA A 1 181 ? 15.432 -38.244 -43.735 1.00 57.19 181 ALA A CA 1
ATOM 1445 C C . ALA A 1 181 ? 16.473 -39.195 -44.345 1.00 57.19 181 ALA A C 1
ATOM 1447 O O . ALA A 1 181 ? 17.083 -38.900 -45.368 1.00 57.19 181 ALA A O 1
ATOM 1448 N N . GLY A 1 182 ? 16.620 -40.381 -43.762 1.00 45.28 182 GLY A N 1
ATOM 1449 C CA . GLY A 1 182 ? 17.514 -41.392 -44.315 1.00 45.28 182 GLY A CA 1
ATOM 1450 C C . GLY A 1 182 ? 17.394 -42.751 -43.645 1.00 45.28 182 GLY A C 1
ATOM 1451 O O . GLY A 1 182 ? 18.394 -43.297 -43.197 1.00 45.28 182 GLY A O 1
ATOM 1452 N N . ILE A 1 183 ? 16.176 -43.296 -43.550 1.00 49.28 183 ILE A N 1
ATOM 1453 C CA . ILE A 1 183 ? 15.984 -44.733 -43.316 1.00 49.28 183 ILE A CA 1
ATOM 1454 C C . ILE A 1 183 ? 15.847 -45.407 -44.682 1.00 49.28 183 ILE A C 1
ATOM 1456 O O . ILE A 1 183 ? 14.789 -45.320 -45.308 1.00 49.28 183 ILE A O 1
ATOM 1460 N N . ALA A 1 184 ? 16.912 -46.083 -45.106 1.00 47.97 184 ALA A N 1
ATOM 1461 C CA . ALA A 1 184 ? 16.880 -47.290 -45.932 1.00 47.97 184 ALA A CA 1
ATOM 1462 C C . ALA A 1 184 ? 18.191 -48.061 -45.735 1.00 47.97 184 ALA A C 1
ATOM 1464 O O . ALA A 1 184 ? 19.263 -47.456 -45.958 1.00 47.97 184 ALA A O 1
#